Protein AF-A0A418GS09-F1 (afdb_monomer_lite)

Foldseek 3Di:
DLCVLDVDPLSSVLLVVCVVPDPQLVVCVVVVVPVSNVVVNVCSSPDDDPLFAAEEEAACEQEDNVQGDPVNLVLQQSFQEEEEEPRYYVVNVVSGHPNHHYHYQYDDVPDDHNDVVNVLVVRQVCRRSSGHYYHYFYAFCPQPNCVVVSVVSCVVVVHHYYYHTGHHPVNVCCVVVVNPQDDPPPDPDHDDDDPDDDD

Sequence (199 aa):
RVKQQFATMGERRRFWEKLFVNDRLAQSLANNDQKAITETTEQLINEPLDHRGEVVLVGAGPGDAGLLTLKGLQQIQQADVVVYDRLVSDDIMNLIRRDADRVFVGKRAGYHCVPQEEINQILLREAQKGKRVVRLKGGDPFIFGRGGEELETLCNAGIPFSVVPGITAASGCSAYSGIPLTHRDYAQSVRLITGHLKT

pLDDT: mean 88.71, std 10.81, range [42.94, 98.31]

Organism: Escherichia coli (NCBI:txid562)

Radius of gyration: 20.7 Å; chains: 1; bounding box: 48×31×64 Å

Structure (mmCIF, N/CA/C/O backbone):
data_AF-A0A418GS09-F1
#
_entry.id   AF-A0A418GS09-F1
#
loop_
_atom_site.group_PDB
_atom_site.id
_atom_site.type_symbol
_atom_site.label_atom_id
_atom_site.label_alt_id
_atom_site.label_comp_id
_atom_site.label_asym_id
_atom_site.label_entity_id
_atom_site.label_seq_id
_atom_site.pdbx_PDB_ins_code
_atom_site.Cartn_x
_atom_site.Cartn_y
_atom_site.Cartn_z
_atom_site.occupancy
_atom_site.B_iso_or_equiv
_atom_site.auth_seq_id
_atom_site.auth_comp_id
_atom_site.auth_asym_id
_atom_site.auth_atom_id
_atom_site.pdbx_PDB_model_num
ATOM 1 N N . ARG A 1 1 ? -12.856 -5.469 31.542 1.00 80.31 1 ARG A N 1
ATOM 2 C CA . ARG A 1 1 ? -12.970 -4.017 31.278 1.00 80.31 1 ARG A CA 1
ATOM 3 C C . ARG A 1 1 ? -12.785 -3.690 29.797 1.00 80.31 1 ARG A C 1
ATOM 5 O O . ARG A 1 1 ? -13.795 -3.454 29.164 1.00 80.31 1 ARG A O 1
ATOM 12 N N . VAL A 1 2 ? -11.603 -3.834 29.179 1.00 82.75 2 VAL A N 1
ATOM 13 C CA . VAL A 1 2 ? -11.417 -3.557 27.724 1.00 82.75 2 VAL A CA 1
ATOM 14 C C . VAL A 1 2 ? -12.412 -4.313 26.819 1.00 82.75 2 VAL A C 1
ATOM 16 O O . VAL A 1 2 ? -13.079 -3.704 25.995 1.00 82.75 2 VAL A O 1
ATOM 19 N N . LYS A 1 3 ? -12.595 -5.630 27.022 1.00 85.06 3 LYS A N 1
ATOM 20 C CA . LYS A 1 3 ? -13.592 -6.443 26.283 1.00 85.06 3 LYS A CA 1
ATOM 21 C C . LYS A 1 3 ? -15.059 -6.067 26.556 1.00 85.06 3 LYS A C 1
ATOM 23 O O . LYS A 1 3 ? -15.920 -6.487 25.801 1.00 85.06 3 LYS A O 1
ATOM 28 N N . GLN A 1 4 ? -15.335 -5.368 27.658 1.00 85.38 4 GLN A N 1
ATOM 29 C CA . GLN A 1 4 ? -16.682 -4.901 28.013 1.00 85.38 4 GLN A CA 1
ATOM 30 C C . GLN A 1 4 ? -16.961 -3.523 27.399 1.00 85.38 4 GLN A C 1
ATOM 32 O O . GLN A 1 4 ? -18.095 -3.259 27.032 1.00 85.38 4 GLN A O 1
ATOM 37 N N . GLN A 1 5 ? -15.929 -2.682 27.270 1.00 84.69 5 GLN A N 1
ATOM 38 C CA . GLN A 1 5 ? -16.027 -1.335 26.707 1.00 84.69 5 GLN A CA 1
ATOM 39 C C . GLN A 1 5 ? -16.023 -1.331 25.171 1.00 84.69 5 GLN A C 1
ATOM 41 O O . GLN A 1 5 ? -16.763 -0.574 24.556 1.00 84.69 5 GLN A O 1
ATOM 46 N N . PHE A 1 6 ? -15.202 -2.181 24.546 1.00 85.00 6 PHE A N 1
ATOM 47 C CA . PHE A 1 6 ? -15.013 -2.206 23.093 1.00 85.00 6 PHE A CA 1
ATOM 48 C C . PHE A 1 6 ? -15.564 -3.501 22.494 1.00 85.00 6 PHE A C 1
ATOM 50 O O . PHE A 1 6 ? -15.004 -4.590 22.689 1.00 85.00 6 PHE A O 1
ATOM 57 N N . ALA A 1 7 ? -16.672 -3.379 21.760 1.00 82.31 7 ALA A N 1
ATOM 58 C CA . ALA A 1 7 ? -17.426 -4.516 21.247 1.00 82.31 7 ALA A CA 1
ATOM 59 C C . ALA A 1 7 ? -16.659 -5.248 20.140 1.00 82.31 7 ALA A C 1
ATOM 61 O O . ALA A 1 7 ? -16.578 -6.481 20.135 1.00 82.31 7 ALA A O 1
ATOM 62 N N . THR A 1 8 ? -16.027 -4.512 19.227 1.00 77.69 8 THR A N 1
ATOM 63 C CA . THR A 1 8 ? -15.353 -5.097 18.064 1.00 77.69 8 THR A CA 1
ATOM 64 C C . THR A 1 8 ? -13.889 -5.444 18.352 1.00 77.69 8 THR A C 1
ATOM 66 O O . THR A 1 8 ? -13.244 -4.897 19.248 1.00 77.69 8 THR A O 1
ATOM 69 N N . MET A 1 9 ? -13.336 -6.391 17.587 1.00 76.25 9 MET A N 1
ATOM 70 C CA . MET A 1 9 ? -11.898 -6.697 17.617 1.00 76.25 9 MET A CA 1
ATOM 71 C C . MET A 1 9 ? -11.048 -5.502 17.148 1.00 76.25 9 MET A C 1
ATOM 73 O O . MET A 1 9 ? -9.977 -5.274 17.706 1.00 76.25 9 MET A O 1
ATOM 77 N N . GLY A 1 10 ? -11.536 -4.727 16.172 1.00 73.25 10 GLY A N 1
ATOM 78 C CA . GLY A 1 10 ? -10.846 -3.545 15.644 1.00 73.25 10 GLY A CA 1
ATOM 79 C C . GLY A 1 10 ? -10.687 -2.440 16.689 1.00 73.25 10 GLY A C 1
ATOM 80 O O . GLY A 1 10 ? -9.575 -1.972 16.919 1.00 73.25 10 GLY A O 1
ATOM 81 N N . GLU A 1 11 ? -11.762 -2.098 17.405 1.00 77.00 11 GLU A N 1
ATOM 82 C CA . GLU A 1 11 ? -11.713 -1.125 18.509 1.00 77.00 11 GLU A CA 1
ATOM 83 C C . GLU A 1 11 ? -10.756 -1.577 19.615 1.00 77.00 11 GLU A C 1
ATOM 85 O O . GLU A 1 11 ? -9.925 -0.801 20.083 1.00 77.00 11 GLU A O 1
ATOM 90 N N . ARG A 1 12 ? -10.806 -2.864 19.988 1.00 84.50 12 ARG A N 1
ATOM 91 C CA . ARG A 1 12 ? -9.884 -3.433 20.981 1.00 84.50 12 ARG A CA 1
ATOM 92 C C . ARG A 1 12 ? -8.427 -3.327 20.538 1.00 84.50 12 ARG A C 1
ATOM 94 O O . ARG A 1 12 ? -7.581 -2.999 21.363 1.00 84.50 12 ARG A O 1
ATOM 101 N N . ARG A 1 13 ? -8.120 -3.601 19.266 1.00 77.56 13 ARG A N 1
ATOM 102 C CA . ARG A 1 13 ? -6.760 -3.457 18.724 1.00 77.56 13 ARG A CA 1
ATOM 103 C C . ARG A 1 13 ? -6.301 -2.002 18.779 1.00 77.56 13 ARG A C 1
ATOM 105 O O . ARG A 1 13 ? -5.215 -1.758 19.285 1.00 77.56 13 ARG A O 1
ATOM 112 N N . ARG A 1 14 ? -7.128 -1.051 18.334 1.00 75.12 14 ARG A N 1
ATOM 113 C CA . ARG A 1 14 ? -6.801 0.387 18.374 1.00 75.12 14 ARG A CA 1
ATOM 114 C C . ARG A 1 14 ? -6.546 0.891 19.780 1.00 75.12 14 ARG A C 1
ATOM 116 O O . ARG A 1 14 ? -5.605 1.645 19.995 1.00 75.12 14 ARG A O 1
ATOM 123 N N . PHE A 1 15 ? -7.354 0.441 20.735 1.00 84.62 15 PHE A N 1
ATOM 124 C CA . PHE A 1 15 ? -7.105 0.711 22.142 1.00 84.62 15 PHE A CA 1
ATOM 125 C C . PHE A 1 15 ? -5.715 0.220 22.561 1.00 84.62 15 PHE A C 1
ATOM 127 O O . PHE A 1 15 ? -4.954 0.988 23.142 1.00 84.62 15 PHE A O 1
ATOM 134 N N . TRP A 1 16 ? -5.353 -1.024 22.228 1.00 83.69 16 TRP A N 1
ATOM 135 C CA . TRP A 1 16 ? -4.030 -1.560 22.553 1.00 83.69 16 TRP A CA 1
ATOM 136 C C . TRP A 1 16 ? -2.896 -0.812 21.847 1.00 83.69 16 TRP A C 1
ATOM 138 O O . TRP A 1 16 ? -1.903 -0.505 22.492 1.00 83.69 16 TRP A O 1
ATOM 148 N N . GLU A 1 17 ? -3.040 -0.467 20.567 1.00 77.38 17 GLU A N 1
ATOM 149 C CA . GLU A 1 17 ? -2.056 0.342 19.832 1.00 77.38 17 GLU A CA 1
ATOM 150 C C . GLU A 1 17 ? -1.857 1.712 20.498 1.00 77.38 17 GLU A C 1
ATOM 152 O O . GLU A 1 17 ? -0.726 2.086 20.803 1.00 77.38 17 GLU A O 1
ATOM 157 N N . LYS A 1 18 ? -2.948 2.421 20.820 1.00 76.94 18 LYS A N 1
ATOM 158 C CA . LYS A 1 18 ? -2.900 3.707 21.534 1.00 76.94 18 LYS A CA 1
ATOM 159 C C . LYS A 1 18 ? -2.254 3.570 22.915 1.00 76.94 18 LYS A C 1
ATOM 161 O O . LYS A 1 18 ? -1.499 4.445 23.329 1.00 76.94 18 LYS A O 1
ATOM 166 N N . LEU A 1 19 ? -2.534 2.473 23.618 1.00 85.44 19 LEU A N 1
ATOM 167 C CA . LEU A 1 19 ? -1.983 2.190 24.940 1.00 85.44 19 LEU A CA 1
ATOM 168 C C . LEU A 1 19 ? -0.478 1.895 24.884 1.00 85.44 19 LEU A C 1
ATOM 170 O O . LEU A 1 19 ? 0.264 2.421 25.708 1.00 85.44 19 LEU A O 1
ATOM 174 N N . PHE A 1 20 ? -0.015 1.102 23.913 1.00 81.38 20 PHE A N 1
ATOM 175 C CA . PHE A 1 20 ? 1.402 0.741 23.776 1.00 81.38 20 PHE A CA 1
ATOM 176 C C . PHE A 1 20 ? 2.292 1.897 23.308 1.00 81.38 20 PHE A C 1
ATOM 178 O O . PHE A 1 20 ? 3.489 1.873 23.572 1.00 81.38 20 PHE A O 1
ATOM 185 N N . VAL A 1 21 ? 1.724 2.904 22.642 1.00 74.06 21 VAL A N 1
ATOM 186 C CA . VAL A 1 21 ? 2.449 4.103 22.183 1.00 74.06 21 VAL A CA 1
ATOM 187 C C . VAL A 1 21 ? 2.371 5.248 23.215 1.00 74.06 21 VAL A C 1
ATOM 189 O O . VAL A 1 21 ? 2.923 6.322 23.006 1.00 74.06 21 VAL A O 1
ATOM 192 N N . ASN A 1 22 ? 1.696 5.055 24.355 1.00 78.94 22 ASN A N 1
ATOM 193 C CA . ASN A 1 22 ? 1.534 6.108 25.355 1.00 78.94 22 ASN A CA 1
ATOM 194 C C . ASN A 1 22 ? 2.775 6.250 26.261 1.00 78.94 22 ASN A C 1
ATOM 196 O O . ASN A 1 22 ? 2.933 5.518 27.242 1.00 78.94 22 ASN A O 1
ATOM 200 N N . ASP A 1 23 ? 3.615 7.246 25.974 1.00 76.00 23 ASP A N 1
ATOM 201 C CA . ASP A 1 23 ? 4.854 7.517 26.723 1.00 76.00 23 ASP A CA 1
ATOM 202 C C . ASP A 1 23 ? 4.618 7.816 28.211 1.00 76.00 23 ASP A C 1
ATOM 204 O O . ASP A 1 23 ? 5.412 7.422 29.067 1.00 76.00 23 ASP A O 1
ATOM 208 N N . ARG A 1 24 ? 3.500 8.471 28.549 1.00 81.56 24 ARG A N 1
ATOM 209 C CA . ARG A 1 24 ? 3.152 8.800 29.939 1.00 81.56 24 ARG A CA 1
ATOM 210 C C . ARG A 1 24 ? 2.879 7.535 30.750 1.00 81.56 24 ARG A C 1
ATOM 212 O O . ARG A 1 24 ? 3.373 7.412 31.868 1.00 81.56 24 ARG A O 1
ATOM 219 N N . LEU A 1 25 ? 2.147 6.580 30.176 1.00 84.50 25 LEU A N 1
ATOM 220 C CA . LEU A 1 25 ? 1.900 5.284 30.802 1.00 84.50 25 LEU A CA 1
ATOM 221 C C . LEU A 1 25 ? 3.202 4.486 30.953 1.00 84.50 25 LEU A C 1
ATOM 223 O O . LEU A 1 25 ? 3.451 3.930 32.024 1.00 84.50 25 LEU A O 1
ATOM 227 N N . ALA A 1 26 ? 4.047 4.465 29.917 1.00 80.50 26 ALA A N 1
ATOM 228 C CA . ALA A 1 26 ? 5.348 3.796 29.965 1.00 80.50 26 ALA A CA 1
ATOM 229 C C . ALA A 1 26 ? 6.248 4.372 31.075 1.00 80.50 26 ALA A C 1
ATOM 231 O O . ALA A 1 26 ? 6.866 3.622 31.832 1.00 80.50 26 ALA A O 1
ATOM 232 N N . GLN A 1 27 ? 6.266 5.697 31.232 1.00 82.06 27 GLN A N 1
ATOM 233 C CA . GLN A 1 27 ? 7.030 6.378 32.274 1.00 82.06 27 GLN A CA 1
ATOM 234 C C . GLN A 1 27 ? 6.481 6.103 33.682 1.00 82.06 27 GLN A C 1
ATOM 236 O O . GLN A 1 27 ? 7.256 5.840 34.601 1.00 82.06 27 GLN A O 1
ATOM 241 N N . SER A 1 28 ? 5.158 6.111 33.871 1.00 87.69 28 SER A N 1
ATOM 242 C CA . SER A 1 28 ? 4.545 5.775 35.165 1.00 87.69 28 SER A CA 1
ATOM 243 C C . SER A 1 28 ? 4.811 4.325 35.580 1.00 87.69 28 SER A C 1
ATOM 245 O O . SER A 1 28 ? 5.042 4.069 36.762 1.00 87.69 28 SER A O 1
ATOM 247 N N . LEU A 1 29 ? 4.845 3.395 34.618 1.00 87.31 29 LEU A N 1
ATOM 248 C CA . LEU A 1 29 ? 5.257 2.005 34.844 1.00 87.31 29 LEU A CA 1
ATOM 249 C C . LEU A 1 29 ? 6.724 1.911 35.275 1.00 87.31 29 LEU A C 1
ATOM 251 O O . LEU A 1 29 ? 7.022 1.240 36.259 1.00 87.31 29 LEU A O 1
ATOM 255 N N . ALA A 1 30 ? 7.629 2.615 34.589 1.00 88.06 30 ALA A N 1
ATOM 256 C CA . ALA A 1 30 ? 9.049 2.642 34.945 1.00 88.06 30 ALA A CA 1
ATOM 257 C C . ALA A 1 30 ? 9.299 3.230 36.347 1.00 88.06 30 ALA A C 1
ATOM 259 O O . ALA A 1 30 ? 10.183 2.768 37.066 1.00 88.06 30 ALA A O 1
ATOM 260 N N . ASN A 1 31 ? 8.489 4.209 36.756 1.00 90.12 31 ASN A N 1
ATOM 261 C CA . ASN A 1 31 ? 8.600 4.880 38.051 1.00 90.12 31 ASN A CA 1
ATOM 262 C C . ASN A 1 31 ? 7.859 4.159 39.196 1.00 90.12 31 ASN A C 1
ATOM 264 O O . ASN A 1 31 ? 7.887 4.650 40.323 1.00 90.12 31 ASN A O 1
ATOM 268 N N . ASN A 1 32 ? 7.193 3.023 38.939 1.00 91.31 32 ASN A N 1
ATOM 269 C CA . ASN A 1 32 ? 6.347 2.312 39.912 1.00 91.31 32 ASN A CA 1
ATOM 270 C C . ASN A 1 32 ? 5.258 3.193 40.568 1.00 91.31 32 ASN A C 1
ATOM 272 O O . ASN A 1 32 ? 4.808 2.930 41.687 1.00 91.31 32 ASN A O 1
ATOM 276 N N . ASP A 1 33 ? 4.791 4.226 39.866 1.00 91.25 33 ASP A N 1
ATOM 277 C CA . ASP A 1 33 ? 3.748 5.121 40.366 1.00 91.25 33 ASP A CA 1
ATOM 278 C C . ASP A 1 33 ? 2.362 4.504 40.131 1.00 91.25 33 ASP A C 1
ATOM 280 O O . ASP A 1 33 ? 1.715 4.722 39.103 1.00 91.25 33 ASP A O 1
ATOM 284 N N . GLN A 1 34 ? 1.894 3.709 41.098 1.00 91.19 34 GLN A N 1
ATOM 285 C CA . GLN A 1 34 ? 0.606 3.009 41.010 1.00 91.19 34 GLN A CA 1
ATOM 286 C C . GLN A 1 34 ? -0.587 3.949 40.805 1.00 91.19 34 GLN A C 1
ATOM 288 O O . GLN A 1 34 ? -1.563 3.571 40.144 1.00 91.19 34 GLN A O 1
ATOM 293 N N . LYS A 1 35 ? -0.521 5.171 41.343 1.00 90.00 35 LYS A N 1
ATOM 294 C CA . LYS A 1 35 ? -1.609 6.139 41.217 1.00 90.00 35 LYS A CA 1
ATOM 295 C C . LYS A 1 35 ? -1.670 6.674 39.788 1.00 90.00 35 LYS A C 1
ATOM 297 O O . LYS A 1 35 ? -2.724 6.588 39.160 1.00 90.00 35 LYS A O 1
ATOM 302 N N . ALA A 1 36 ? -0.533 7.107 39.243 1.00 83.69 36 ALA A N 1
ATOM 303 C CA . ALA A 1 36 ? -0.451 7.586 37.865 1.00 83.69 36 ALA A CA 1
ATOM 304 C C . ALA A 1 36 ? -0.756 6.485 36.834 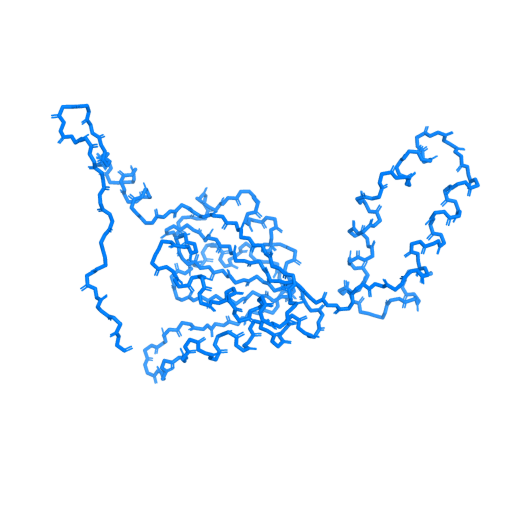1.00 83.69 36 ALA A C 1
ATOM 306 O O . ALA A 1 36 ? -1.417 6.764 35.831 1.00 83.69 36 ALA A O 1
ATOM 307 N N . ILE A 1 37 ? -0.350 5.232 37.088 1.00 88.31 37 ILE A N 1
ATOM 308 C CA . ILE A 1 37 ? -0.714 4.078 36.246 1.00 88.31 37 ILE A CA 1
ATOM 309 C C . ILE A 1 37 ? -2.237 3.930 36.186 1.00 88.31 37 ILE A C 1
ATOM 311 O O . ILE A 1 37 ? -2.804 3.817 35.097 1.00 88.31 37 ILE A O 1
ATOM 315 N N . THR A 1 38 ? -2.903 3.946 37.343 1.00 90.00 38 THR A N 1
ATOM 316 C CA . THR A 1 38 ? -4.355 3.746 37.424 1.00 90.00 38 THR A CA 1
ATOM 317 C C . THR A 1 38 ? -5.100 4.891 36.740 1.00 90.00 38 THR A C 1
ATOM 319 O O . THR A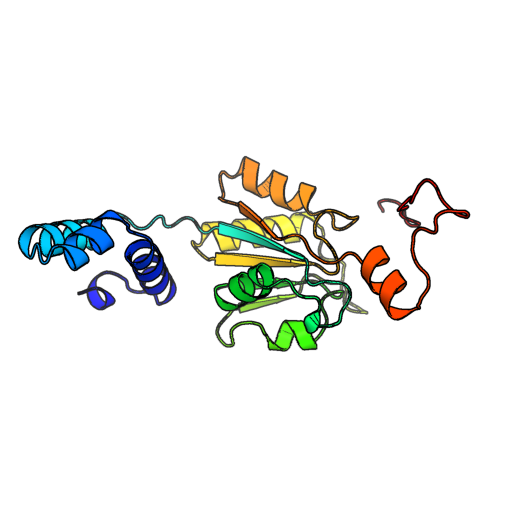 1 38 ? -5.943 4.642 35.883 1.00 90.00 38 THR A O 1
ATOM 322 N N . GLU A 1 39 ? -4.740 6.141 37.040 1.00 88.88 39 GLU A N 1
ATOM 323 C CA . GLU A 1 39 ? -5.368 7.329 36.448 1.00 88.88 39 GLU A CA 1
ATOM 324 C C . GLU A 1 39 ? -5.191 7.378 34.923 1.00 88.88 39 GLU A C 1
ATOM 326 O O . GLU A 1 39 ? -6.163 7.579 34.195 1.00 88.88 39 GLU A O 1
ATOM 331 N N . THR A 1 40 ? -3.975 7.131 34.426 1.00 85.69 40 THR A N 1
ATOM 332 C CA . THR A 1 40 ? -3.684 7.153 32.982 1.00 85.69 40 THR A CA 1
ATOM 333 C C . THR A 1 40 ? -4.402 6.014 32.255 1.00 85.69 40 THR A C 1
ATOM 335 O O . THR A 1 40 ? -4.934 6.207 31.163 1.00 85.69 40 THR A O 1
ATOM 338 N N . THR A 1 41 ? -4.478 4.829 32.869 1.00 86.62 41 THR A N 1
ATOM 339 C CA . THR A 1 41 ? -5.195 3.682 32.293 1.00 86.62 41 THR A CA 1
ATOM 340 C C . THR A 1 41 ? -6.702 3.942 32.220 1.00 86.62 41 THR A C 1
ATOM 342 O O . THR A 1 41 ? -7.317 3.663 31.192 1.00 86.62 41 THR A O 1
ATOM 345 N N . GLU A 1 42 ? -7.306 4.506 33.272 1.00 87.94 42 GLU A N 1
ATOM 346 C CA . GLU A 1 42 ? -8.727 4.888 33.267 1.00 87.94 42 GLU A CA 1
ATOM 347 C C . GLU A 1 42 ? -9.024 5.961 32.223 1.00 87.94 42 GLU A C 1
ATOM 349 O O . GLU A 1 42 ? -10.029 5.870 31.519 1.00 87.94 42 GLU A O 1
ATOM 354 N N . GLN A 1 43 ? -8.150 6.959 32.084 1.00 86.38 43 GLN A N 1
ATOM 355 C CA . GLN A 1 43 ? -8.298 7.974 31.045 1.00 86.38 43 GLN A CA 1
ATOM 356 C C . GLN A 1 43 ? -8.305 7.339 29.653 1.00 86.38 43 GLN A C 1
ATOM 358 O O . GLN A 1 43 ? -9.241 7.574 28.898 1.00 86.38 43 GLN A O 1
ATOM 363 N N . LEU A 1 44 ? -7.342 6.467 29.341 1.00 84.81 44 LEU A N 1
ATOM 364 C CA . LEU A 1 44 ? -7.257 5.812 28.032 1.00 84.81 44 LEU A CA 1
ATOM 365 C C . LEU A 1 44 ? -8.444 4.889 27.723 1.00 84.81 44 LEU A C 1
ATOM 367 O O . LEU A 1 44 ? -8.797 4.725 26.558 1.00 84.81 44 LEU A O 1
ATOM 371 N N . ILE A 1 45 ? -9.047 4.262 28.737 1.00 86.50 45 ILE A N 1
ATOM 372 C CA . ILE A 1 45 ? -10.239 3.413 28.561 1.00 86.50 45 ILE A CA 1
ATOM 373 C C . ILE A 1 45 ? -11.489 4.259 28.283 1.00 86.50 45 ILE A C 1
ATOM 375 O O . ILE A 1 45 ? -12.353 3.827 27.519 1.00 86.50 45 ILE A O 1
ATOM 379 N N . ASN A 1 46 ? -11.597 5.427 28.920 1.00 84.25 46 ASN A N 1
ATOM 380 C CA . ASN A 1 46 ? -12.782 6.286 28.852 1.00 84.25 46 ASN A CA 1
ATOM 381 C C . ASN A 1 46 ? -12.714 7.334 27.732 1.00 84.25 46 ASN A C 1
ATOM 383 O O . ASN A 1 46 ? -13.742 7.898 27.360 1.00 84.25 46 ASN A O 1
ATOM 387 N N . GLU A 1 47 ? -11.526 7.612 27.198 1.00 79.38 47 GLU A N 1
ATOM 388 C CA . GLU A 1 47 ? -11.355 8.515 26.069 1.00 79.38 47 GLU A CA 1
ATOM 389 C C . GLU A 1 47 ? -12.020 7.925 24.813 1.00 79.38 47 GLU A C 1
ATOM 391 O O . GLU A 1 47 ? -11.831 6.738 24.522 1.00 79.38 47 GLU A O 1
ATOM 396 N N . PRO A 1 48 ? -12.784 8.723 24.043 1.00 69.62 48 PRO A N 1
ATOM 397 C CA . PRO A 1 48 ? -13.353 8.256 22.789 1.00 69.62 48 PRO A CA 1
ATOM 398 C C . PRO A 1 48 ? -12.234 7.749 21.877 1.00 69.62 48 PRO A C 1
ATOM 400 O O . PRO A 1 48 ? -11.283 8.475 21.576 1.00 69.62 48 PRO A O 1
ATOM 403 N N . LEU A 1 49 ? -12.332 6.495 21.436 1.00 71.19 49 LEU A N 1
ATOM 404 C CA . LEU A 1 49 ? -11.506 6.038 20.327 1.00 71.19 49 LEU A CA 1
ATOM 405 C C . LEU A 1 49 ? -11.934 6.815 19.092 1.00 71.19 49 LEU A C 1
ATOM 407 O O . LEU A 1 49 ? -13.129 6.937 18.820 1.00 71.19 49 LEU A O 1
ATOM 411 N N . ASP A 1 50 ? -10.964 7.316 18.333 1.00 63.09 50 ASP A N 1
ATOM 412 C CA . ASP A 1 50 ? -11.285 7.916 17.052 1.00 63.09 50 ASP A CA 1
ATOM 413 C C . ASP A 1 50 ? -11.889 6.821 16.161 1.00 63.09 50 ASP A C 1
ATOM 415 O O . ASP A 1 50 ? -11.257 5.812 15.817 1.00 63.09 50 ASP A O 1
ATOM 419 N N . HIS A 1 51 ? -13.179 6.976 15.872 1.00 63.81 51 HIS A N 1
ATOM 420 C CA . HIS A 1 51 ? -13.927 6.023 15.065 1.00 63.81 51 HIS A CA 1
ATOM 421 C C . HIS A 1 51 ? -13.565 6.149 13.590 1.00 63.81 51 HIS A C 1
ATOM 423 O O . HIS A 1 51 ? -13.971 5.306 12.797 1.00 63.81 51 HIS A O 1
ATOM 429 N N . ARG A 1 52 ? -12.801 7.174 13.198 1.00 65.00 52 ARG A N 1
ATOM 430 C CA . ARG A 1 52 ? -12.335 7.318 11.823 1.00 65.00 52 ARG A CA 1
ATOM 431 C C . ARG A 1 52 ? -11.252 6.290 11.535 1.00 65.00 52 ARG A C 1
ATOM 433 O O . ARG A 1 52 ? -10.350 6.043 12.330 1.00 65.00 52 ARG A O 1
ATOM 440 N N . GLY A 1 53 ? -11.411 5.610 10.412 1.00 85.56 53 GLY A N 1
ATOM 441 C CA . GLY A 1 53 ? -10.388 4.747 9.861 1.00 85.56 53 GLY A CA 1
ATOM 442 C C . GLY A 1 53 ? -9.275 5.570 9.245 1.00 85.56 53 GLY A C 1
ATOM 443 O O . GLY A 1 53 ? -9.381 6.784 9.096 1.00 85.56 53 GLY A O 1
ATOM 444 N N . GLU A 1 54 ? -8.223 4.880 8.850 1.00 91.00 54 GLU A N 1
ATOM 445 C CA . GLU A 1 54 ? -7.117 5.469 8.111 1.00 91.00 54 GLU A CA 1
ATOM 446 C C . GLU A 1 54 ? -6.881 4.671 6.837 1.00 91.00 54 GLU A C 1
ATOM 448 O O . GLU A 1 54 ? -7.237 3.488 6.754 1.00 91.00 54 GLU A O 1
ATOM 453 N N . VAL A 1 55 ? -6.259 5.317 5.856 1.00 95.94 55 VAL A N 1
ATOM 454 C CA . VAL A 1 55 ? -5.828 4.656 4.628 1.00 95.94 55 VAL A CA 1
ATOM 455 C C . VAL A 1 55 ? -4.316 4.725 4.502 1.00 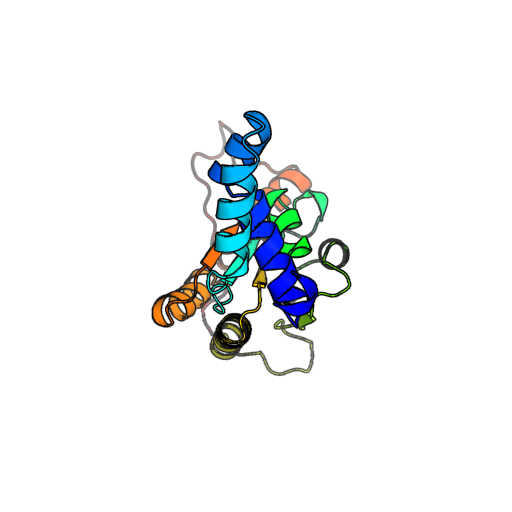95.94 55 VAL A C 1
ATOM 457 O O . VAL A 1 55 ? -3.718 5.797 4.554 1.00 95.94 55 VAL A O 1
ATOM 460 N N . VAL A 1 56 ? -3.682 3.584 4.263 1.00 97.19 56 VAL A N 1
ATOM 461 C CA . VAL A 1 56 ? -2.250 3.525 3.983 1.00 97.19 56 VAL A CA 1
ATOM 462 C C . VAL A 1 56 ? -2.029 3.017 2.567 1.00 97.19 56 VAL A C 1
ATOM 464 O O . VAL A 1 56 ? -2.384 1.883 2.244 1.00 97.19 56 VAL A O 1
ATOM 467 N N . LEU A 1 57 ? -1.437 3.850 1.711 1.00 97.69 57 LEU A N 1
ATOM 468 C CA . LEU A 1 57 ? -0.962 3.412 0.399 1.00 97.69 57 LEU A CA 1
ATOM 469 C C . LEU A 1 57 ? 0.378 2.711 0.584 1.00 97.69 57 LEU A C 1
ATOM 471 O O . LEU A 1 57 ? 1.321 3.309 1.095 1.00 97.69 57 LEU A O 1
ATOM 475 N N . VAL A 1 58 ? 0.469 1.455 0.161 1.00 98.31 58 VAL A N 1
ATOM 476 C CA . VAL A 1 58 ? 1.678 0.642 0.312 1.00 98.31 58 VAL A CA 1
ATOM 477 C C . VAL A 1 58 ? 2.153 0.184 -1.057 1.00 98.31 58 VAL A C 1
ATOM 479 O O . VAL A 1 58 ? 1.409 -0.457 -1.801 1.00 98.31 58 VAL A O 1
ATOM 482 N N . GLY A 1 59 ? 3.406 0.503 -1.377 1.00 98.19 59 GLY A N 1
ATOM 483 C CA . GLY A 1 59 ? 4.102 -0.068 -2.521 1.00 98.19 59 GLY A CA 1
ATOM 484 C C . GLY A 1 59 ? 4.508 -1.510 -2.247 1.00 98.19 59 GLY A C 1
ATOM 485 O O . GLY A 1 59 ? 5.297 -1.778 -1.342 1.00 98.19 59 GLY A O 1
ATOM 486 N N . ALA A 1 60 ? 3.964 -2.433 -3.031 1.00 97.81 60 ALA A N 1
ATOM 487 C CA . ALA A 1 60 ? 4.226 -3.861 -2.925 1.00 97.81 60 ALA A CA 1
ATOM 488 C C . ALA A 1 60 ? 5.612 -4.244 -3.471 1.00 97.81 60 ALA A C 1
ATOM 490 O O . ALA A 1 60 ? 6.127 -5.307 -3.154 1.00 97.81 60 ALA A O 1
ATOM 491 N N . GLY A 1 61 ? 6.241 -3.390 -4.280 1.00 97.31 61 GLY A N 1
ATOM 492 C CA . GLY A 1 61 ? 7.413 -3.792 -5.049 1.00 97.31 61 GLY A CA 1
ATOM 493 C C . GLY A 1 61 ? 7.036 -4.466 -6.378 1.00 97.31 61 GLY A C 1
ATOM 494 O O . GLY A 1 61 ? 5.853 -4.566 -6.715 1.00 97.31 61 GLY A O 1
ATOM 495 N N . PRO A 1 62 ? 8.024 -4.897 -7.178 1.00 96.62 62 PRO A N 1
ATOM 496 C CA . PRO A 1 62 ? 7.800 -5.385 -8.541 1.00 96.62 62 PRO A CA 1
ATOM 497 C C . PRO A 1 62 ? 7.270 -6.828 -8.621 1.00 96.62 62 PRO A C 1
ATOM 499 O O . PRO A 1 62 ? 6.925 -7.272 -9.712 1.00 96.62 62 PRO A O 1
ATOM 502 N N . GLY A 1 63 ? 7.223 -7.560 -7.503 1.00 94.12 63 GLY A N 1
ATOM 503 C CA . GLY A 1 63 ? 6.673 -8.916 -7.435 1.00 94.12 63 GLY A CA 1
ATOM 504 C C . GLY A 1 63 ? 7.308 -9.772 -6.340 1.00 94.12 63 GLY A C 1
ATOM 505 O O . GLY A 1 63 ? 6.592 -10.413 -5.588 1.00 94.12 63 GLY A O 1
ATOM 506 N N . ASP A 1 64 ? 8.634 -9.750 -6.200 1.00 96.31 64 ASP A N 1
ATOM 507 C CA . ASP A 1 64 ? 9.304 -10.514 -5.140 1.00 96.31 64 ASP A CA 1
ATOM 508 C C . ASP A 1 64 ? 8.901 -9.985 -3.750 1.00 96.31 64 ASP A C 1
ATOM 510 O O . ASP A 1 64 ? 9.080 -8.802 -3.445 1.00 96.31 64 ASP A O 1
ATOM 514 N N . ALA A 1 65 ? 8.376 -10.869 -2.898 1.00 97.00 65 ALA A N 1
ATOM 515 C CA . ALA A 1 65 ? 7.968 -10.540 -1.537 1.00 97.00 65 ALA A CA 1
ATOM 516 C C . ALA A 1 65 ? 9.127 -10.045 -0.652 1.00 97.00 65 ALA A C 1
ATOM 518 O O . ALA A 1 65 ? 8.895 -9.263 0.269 1.00 97.00 65 ALA A O 1
ATOM 519 N N . GLY A 1 66 ? 10.372 -10.430 -0.948 1.00 97.31 66 GLY A N 1
ATOM 520 C CA . GLY A 1 66 ? 11.574 -9.918 -0.287 1.00 97.31 66 GLY A CA 1
ATOM 521 C C . GLY A 1 66 ? 11.876 -8.447 -0.595 1.00 97.31 66 GLY A C 1
ATOM 522 O O . GLY A 1 66 ? 12.652 -7.819 0.122 1.00 97.31 66 GLY A O 1
ATOM 523 N N . LEU A 1 67 ? 11.248 -7.872 -1.628 1.00 97.81 67 LEU A N 1
ATOM 524 C CA . LEU A 1 67 ? 11.349 -6.446 -1.959 1.00 97.81 67 LEU A CA 1
ATOM 525 C C . LEU A 1 67 ? 10.261 -5.595 -1.288 1.00 97.81 67 LEU A C 1
ATOM 527 O O . LEU A 1 67 ? 10.278 -4.366 -1.422 1.00 97.81 67 LEU A O 1
ATOM 531 N N . LEU A 1 68 ? 9.333 -6.214 -0.552 1.00 98.12 68 LEU A N 1
ATOM 532 C CA . LEU A 1 68 ? 8.393 -5.489 0.292 1.00 98.12 68 LEU A CA 1
ATOM 533 C C . LEU A 1 68 ? 9.154 -4.829 1.448 1.00 98.12 68 LEU A C 1
ATOM 535 O O . LEU A 1 68 ? 9.943 -5.461 2.149 1.00 98.12 68 LEU A O 1
ATOM 539 N N . THR A 1 69 ? 8.904 -3.542 1.684 1.00 97.69 69 THR A N 1
ATOM 540 C CA . THR A 1 69 ? 9.559 -2.839 2.793 1.00 97.69 69 THR A CA 1
ATOM 541 C C . THR A 1 69 ? 9.079 -3.374 4.144 1.00 97.69 69 THR A C 1
ATOM 543 O O . THR A 1 69 ? 7.922 -3.773 4.293 1.00 97.69 69 THR A O 1
ATOM 546 N N . LEU A 1 70 ? 9.931 -3.306 5.174 1.00 96.94 70 LEU A N 1
ATOM 547 C CA . LEU A 1 70 ? 9.550 -3.701 6.539 1.00 96.94 70 LEU A CA 1
ATOM 548 C C . LEU A 1 70 ? 8.310 -2.943 7.028 1.00 96.94 70 LEU A C 1
ATOM 550 O O . LEU A 1 70 ? 7.407 -3.537 7.613 1.00 96.94 70 LEU A O 1
ATOM 554 N N . LYS A 1 71 ? 8.233 -1.639 6.730 1.00 90.06 71 LYS A N 1
ATOM 555 C CA . LYS A 1 71 ? 7.050 -0.833 7.038 1.00 90.06 71 LYS A CA 1
ATOM 556 C C . LYS A 1 71 ? 5.831 -1.350 6.269 1.00 90.06 71 LYS A C 1
ATOM 558 O O . LYS A 1 71 ? 4.780 -1.502 6.872 1.00 90.06 71 LYS A O 1
ATOM 563 N N . GLY A 1 72 ? 5.960 -1.673 4.980 1.00 96.19 72 GLY A N 1
ATOM 564 C CA . GLY A 1 72 ? 4.869 -2.229 4.174 1.00 96.19 72 GLY A CA 1
ATOM 565 C C . GLY A 1 72 ? 4.322 -3.537 4.748 1.00 96.19 72 GLY A C 1
ATOM 566 O O . GLY A 1 72 ? 3.110 -3.663 4.915 1.00 96.19 72 GLY A O 1
ATOM 567 N N . LEU A 1 73 ? 5.213 -4.451 5.148 1.00 97.12 73 LEU A N 1
ATOM 568 C CA . LEU A 1 73 ? 4.862 -5.699 5.830 1.00 97.12 73 LEU A CA 1
ATOM 569 C C . LEU A 1 73 ? 4.089 -5.445 7.133 1.00 97.12 73 LEU A C 1
ATOM 571 O O . LEU A 1 73 ? 3.042 -6.047 7.364 1.00 97.12 73 LEU A O 1
ATOM 575 N N . GLN A 1 74 ? 4.563 -4.515 7.964 1.00 90.88 74 GLN A N 1
ATOM 576 C CA . GLN A 1 74 ? 3.873 -4.141 9.202 1.00 90.88 74 GLN A CA 1
ATOM 577 C C . GLN A 1 74 ? 2.460 -3.607 8.927 1.00 90.88 74 GLN A C 1
ATOM 579 O O . GLN A 1 74 ? 1.518 -3.979 9.625 1.00 90.88 74 GLN A O 1
ATOM 584 N N . GLN A 1 75 ? 2.288 -2.778 7.890 1.00 93.12 75 GLN A N 1
ATOM 585 C CA . GLN A 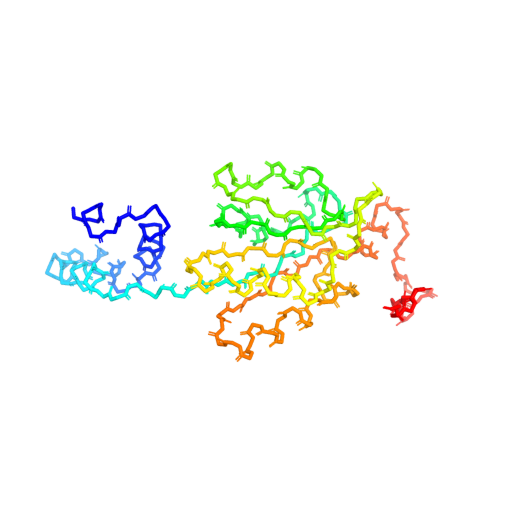1 75 ? 0.978 -2.222 7.536 1.00 93.12 75 GLN A CA 1
ATOM 586 C C . GLN A 1 75 ? -0.003 -3.309 7.070 1.00 93.12 75 GLN A C 1
ATOM 588 O O . GLN A 1 75 ? -1.125 -3.362 7.570 1.00 93.12 75 GLN A O 1
ATOM 593 N N . ILE A 1 76 ? 0.403 -4.222 6.176 1.00 94.94 76 ILE A N 1
ATOM 594 C CA . ILE A 1 76 ? -0.489 -5.300 5.693 1.00 94.94 76 ILE A CA 1
ATOM 595 C C . ILE A 1 76 ? -0.849 -6.315 6.788 1.00 94.94 76 ILE A C 1
ATOM 597 O O . ILE A 1 76 ? -1.905 -6.944 6.723 1.00 94.94 76 ILE A O 1
ATOM 601 N N . GLN A 1 77 ? -0.001 -6.464 7.810 1.00 92.81 77 GLN A N 1
ATOM 602 C CA . GLN A 1 77 ? -0.287 -7.299 8.978 1.00 92.81 77 GLN A CA 1
ATOM 603 C C . GLN A 1 77 ? -1.245 -6.634 9.971 1.00 92.81 77 GLN A C 1
ATOM 605 O O . GLN A 1 77 ? -1.865 -7.327 10.773 1.00 92.81 77 GLN A O 1
ATOM 610 N N . GLN A 1 78 ? -1.386 -5.311 9.937 1.00 87.50 78 GLN A N 1
ATOM 611 C CA . GLN A 1 78 ? -2.276 -4.560 10.827 1.00 87.50 78 GLN A CA 1
ATOM 612 C C . GLN A 1 78 ? -3.602 -4.173 10.149 1.00 87.50 78 GLN A C 1
ATOM 614 O O . GLN A 1 78 ? -4.568 -3.859 10.842 1.00 87.50 78 GLN A O 1
ATOM 619 N N . ALA A 1 79 ? -3.677 -4.265 8.820 1.00 91.06 79 ALA A N 1
ATOM 620 C CA . ALA A 1 79 ? -4.845 -3.915 8.017 1.00 91.06 79 ALA A CA 1
ATOM 621 C C . ALA A 1 79 ? -6.102 -4.713 8.388 1.00 91.06 79 ALA A C 1
ATOM 623 O O . ALA A 1 79 ? -6.050 -5.931 8.541 1.00 91.06 79 ALA A O 1
ATOM 624 N N . ASP A 1 80 ? -7.245 -4.036 8.464 1.00 91.31 80 ASP A N 1
ATOM 625 C CA . ASP A 1 80 ? -8.560 -4.679 8.534 1.00 91.31 80 ASP A CA 1
ATOM 626 C C . ASP A 1 80 ? -9.102 -4.997 7.140 1.00 91.31 80 ASP A C 1
ATOM 628 O O . ASP A 1 80 ? -9.772 -6.009 6.957 1.00 91.31 80 ASP A O 1
ATOM 632 N N . VAL A 1 81 ? -8.774 -4.152 6.157 1.00 95.81 81 VAL A N 1
ATOM 633 C CA . VAL A 1 81 ? -9.106 -4.353 4.743 1.00 95.81 81 VAL A CA 1
ATOM 634 C C . VAL A 1 81 ? -7.874 -4.088 3.896 1.00 95.81 81 VAL A C 1
ATOM 636 O O . VAL A 1 81 ? -7.226 -3.053 4.052 1.00 95.81 81 VAL A O 1
ATOM 639 N N . VAL A 1 82 ? -7.580 -4.984 2.957 1.00 98.00 82 VAL A N 1
ATOM 640 C CA . VAL A 1 82 ? -6.561 -4.778 1.927 1.00 98.00 82 VAL A CA 1
ATOM 641 C C . VAL A 1 82 ? -7.230 -4.658 0.562 1.00 98.00 82 VAL A C 1
ATOM 643 O O . VAL A 1 82 ? -7.826 -5.610 0.058 1.00 98.00 82 VAL A O 1
ATOM 646 N N . VAL A 1 83 ? -7.106 -3.481 -0.049 1.00 97.38 83 VAL A N 1
ATOM 647 C CA . VAL A 1 83 ? -7.555 -3.186 -1.412 1.00 97.38 83 VAL A CA 1
ATOM 648 C C . VAL A 1 83 ? -6.361 -3.308 -2.355 1.00 97.38 83 VAL A C 1
ATOM 650 O O . VAL A 1 83 ? -5.416 -2.524 -2.267 1.00 97.38 83 VAL A O 1
ATOM 653 N N . TYR A 1 84 ? -6.384 -4.270 -3.272 1.00 96.12 84 TYR A N 1
ATOM 654 C CA . TYR A 1 84 ? -5.233 -4.610 -4.115 1.00 96.12 84 TYR A CA 1
ATOM 655 C C . TYR A 1 84 ? -5.619 -4.757 -5.588 1.00 96.12 84 TYR A C 1
ATOM 657 O O . TYR A 1 84 ? -6.761 -5.064 -5.931 1.00 96.12 84 TYR A O 1
ATOM 665 N N . ASP A 1 85 ? -4.655 -4.515 -6.472 1.00 90.62 85 ASP A N 1
ATOM 666 C CA . ASP A 1 85 ? -4.817 -4.719 -7.911 1.00 90.62 85 ASP A CA 1
ATOM 667 C C . ASP A 1 85 ? -3.995 -5.913 -8.412 1.00 90.62 85 ASP A C 1
ATOM 669 O O . ASP A 1 85 ? -3.291 -6.584 -7.662 1.00 90.62 85 ASP A O 1
ATOM 673 N N . ARG A 1 86 ? -4.118 -6.192 -9.711 1.00 88.62 86 ARG A N 1
ATOM 674 C CA . ARG A 1 86 ? -3.506 -7.351 -10.371 1.00 88.62 86 ARG A CA 1
ATOM 675 C C . ARG A 1 86 ? -1.973 -7.349 -10.329 1.00 88.62 86 ARG A C 1
ATOM 677 O O . ARG A 1 86 ? -1.383 -8.396 -10.553 1.00 88.62 86 ARG A O 1
ATOM 684 N N . LEU A 1 87 ? -1.323 -6.200 -10.132 1.00 89.25 87 LEU A N 1
ATOM 685 C CA . LEU A 1 87 ? 0.142 -6.125 -10.152 1.00 89.25 87 LEU A CA 1
ATOM 686 C C . LEU A 1 87 ? 0.774 -6.559 -8.825 1.00 89.25 87 LEU A C 1
ATOM 688 O O . LEU A 1 87 ? 1.993 -6.667 -8.743 1.00 89.25 87 LEU A O 1
ATOM 692 N N . VAL A 1 88 ? -0.036 -6.813 -7.798 1.00 93.88 88 VAL A N 1
ATOM 693 C CA . VAL A 1 88 ? 0.428 -7.400 -6.545 1.00 93.88 88 VAL A CA 1
ATOM 694 C C . VAL A 1 88 ? 0.542 -8.915 -6.722 1.00 93.88 88 VAL A C 1
ATOM 696 O O . VAL A 1 88 ? -0.428 -9.579 -7.077 1.00 93.88 88 VAL A O 1
ATOM 699 N N . SER A 1 89 ? 1.732 -9.456 -6.475 1.00 94.56 89 SER A N 1
ATOM 700 C CA . SER A 1 89 ? 2.032 -10.891 -6.559 1.00 94.56 89 SER A CA 1
ATOM 701 C C . SER A 1 89 ? 1.321 -11.713 -5.480 1.00 94.56 89 SER A C 1
ATOM 703 O O . SER A 1 89 ? 1.170 -11.239 -4.349 1.00 94.56 89 SER A O 1
ATOM 705 N N . ASP A 1 90 ? 1.052 -12.98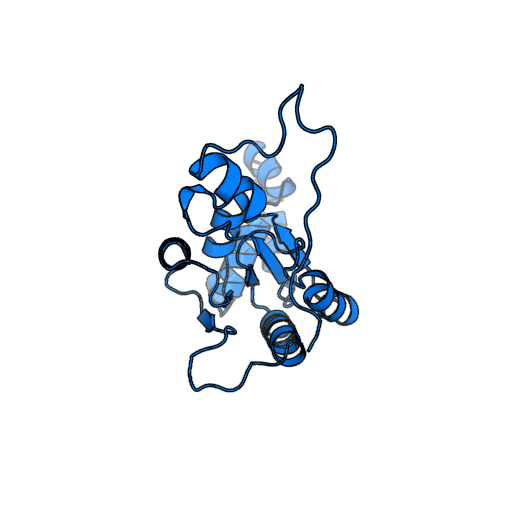6 -5.766 1.00 95.38 90 ASP A N 1
ATOM 706 C CA . ASP A 1 90 ? 0.500 -13.934 -4.792 1.00 95.38 90 ASP A CA 1
ATOM 707 C C . ASP A 1 90 ? 1.393 -14.115 -3.550 1.00 95.38 90 ASP A C 1
ATOM 709 O O . ASP A 1 90 ? 0.878 -14.221 -2.436 1.00 95.38 90 ASP A O 1
ATOM 713 N N . ASP A 1 91 ? 2.721 -14.059 -3.700 1.00 96.31 91 ASP A N 1
ATOM 714 C CA . ASP A 1 91 ? 3.662 -14.186 -2.576 1.00 96.31 91 ASP A CA 1
ATOM 715 C C . ASP A 1 91 ? 3.464 -13.085 -1.527 1.00 96.31 91 ASP A C 1
ATOM 717 O O . ASP A 1 91 ? 3.416 -13.356 -0.328 1.00 96.31 91 ASP A O 1
ATOM 721 N N . ILE A 1 92 ? 3.246 -11.844 -1.966 1.00 96.81 92 ILE A N 1
ATOM 722 C CA . ILE A 1 92 ? 2.892 -10.725 -1.081 1.00 96.81 92 ILE A CA 1
ATOM 723 C C . ILE A 1 92 ? 1.487 -10.908 -0.499 1.00 96.81 92 ILE A C 1
ATOM 725 O O . ILE A 1 92 ? 1.269 -10.641 0.684 1.00 96.81 92 ILE A O 1
ATOM 729 N N . MET A 1 93 ? 0.528 -11.395 -1.292 1.00 96.44 93 MET A N 1
ATOM 730 C CA . MET A 1 93 ? -0.834 -11.658 -0.811 1.00 96.44 93 MET A CA 1
ATOM 731 C C . MET A 1 93 ? -0.870 -12.718 0.301 1.00 96.44 93 MET A C 1
ATOM 733 O O . MET A 1 93 ? -1.740 -12.666 1.177 1.00 96.44 93 MET A O 1
ATOM 737 N N . ASN A 1 94 ? 0.092 -13.643 0.312 1.00 96.50 94 ASN A N 1
ATOM 738 C CA . ASN A 1 94 ? 0.262 -14.648 1.362 1.00 96.50 94 ASN A CA 1
ATOM 739 C C . ASN A 1 94 ? 0.778 -14.066 2.691 1.00 96.50 94 ASN A C 1
ATOM 741 O O . ASN A 1 94 ? 0.587 -14.691 3.736 1.00 96.50 94 ASN A O 1
ATOM 745 N N . LEU A 1 95 ? 1.373 -12.867 2.681 1.00 96.38 95 LEU A N 1
ATOM 746 C CA . LEU A 1 95 ? 1.836 -12.161 3.885 1.00 96.38 95 LEU A CA 1
ATOM 747 C C . LEU A 1 95 ? 0.729 -11.353 4.578 1.00 96.38 95 LEU A C 1
ATOM 749 O O . LEU A 1 95 ? 0.901 -10.922 5.722 1.00 96.38 95 LEU A O 1
ATOM 753 N N . ILE A 1 96 ? -0.404 -11.136 3.902 1.00 95.44 96 ILE A N 1
ATOM 754 C CA . ILE A 1 96 ? -1.543 -10.397 4.453 1.00 95.44 96 ILE A CA 1
ATOM 755 C C . ILE A 1 96 ? -2.147 -11.167 5.628 1.00 95.44 96 ILE A C 1
ATOM 757 O O . ILE A 1 96 ? -2.302 -12.392 5.586 1.00 95.44 96 ILE A O 1
ATOM 761 N N . ARG A 1 97 ? -2.563 -10.421 6.658 1.00 90.00 97 ARG A N 1
ATOM 762 C CA . ARG A 1 97 ? -3.272 -10.957 7.824 1.00 90.00 97 ARG A CA 1
ATOM 763 C C . ARG A 1 97 ? -4.444 -11.858 7.395 1.00 90.00 97 ARG A C 1
ATOM 765 O O . ARG A 1 97 ? -5.224 -11.506 6.513 1.00 90.00 97 ARG A O 1
ATOM 772 N N . ARG A 1 98 ? -4.579 -13.040 8.009 1.00 90.38 98 ARG A N 1
ATOM 773 C CA . ARG A 1 98 ? -5.566 -14.060 7.587 1.00 90.38 98 ARG A CA 1
ATOM 774 C C . ARG A 1 98 ? -7.025 -13.620 7.748 1.00 90.38 98 ARG A C 1
ATOM 776 O O . ARG A 1 98 ? -7.870 -14.065 6.986 1.00 90.38 98 ARG A O 1
ATOM 783 N N . ASP A 1 99 ? -7.304 -12.777 8.733 1.00 88.25 99 ASP A N 1
ATOM 784 C CA . ASP A 1 99 ? -8.619 -12.217 9.074 1.00 88.25 99 ASP A CA 1
ATOM 785 C C . ASP A 1 99 ? -8.864 -10.826 8.462 1.00 88.25 99 ASP A C 1
ATOM 787 O O . ASP A 1 99 ? -9.843 -10.178 8.820 1.00 88.25 99 ASP A O 1
ATOM 791 N N . ALA A 1 100 ? -7.979 -10.329 7.590 1.00 92.56 100 ALA A N 1
ATOM 792 C CA . ALA A 1 100 ? -8.228 -9.089 6.857 1.00 92.56 100 ALA A CA 1
ATOM 793 C C . ALA A 1 100 ? -9.136 -9.345 5.646 1.00 92.56 100 ALA A C 1
ATOM 795 O O . ALA A 1 100 ? -8.897 -10.276 4.868 1.00 92.56 100 ALA A O 1
ATOM 796 N N . ASP A 1 101 ? -10.130 -8.477 5.446 1.00 95.75 101 ASP A N 1
ATOM 797 C CA . ASP A 1 101 ? -10.951 -8.481 4.236 1.00 95.75 101 ASP A CA 1
ATOM 798 C C . ASP A 1 101 ? -10.064 -8.151 3.023 1.00 95.75 101 ASP A C 1
ATOM 800 O O . ASP A 1 101 ? -9.223 -7.252 3.075 1.00 95.75 101 ASP A O 1
ATOM 804 N N . ARG A 1 102 ? -10.254 -8.849 1.899 1.00 96.44 102 ARG A N 1
ATOM 805 C CA . ARG A 1 102 ? -9.470 -8.635 0.671 1.00 96.44 102 ARG A CA 1
ATOM 806 C C . ARG A 1 102 ? -10.383 -8.155 -0.447 1.00 96.44 102 ARG A C 1
ATOM 808 O O . ARG A 1 102 ? -11.297 -8.872 -0.845 1.00 96.44 102 ARG A O 1
ATOM 815 N N . VAL A 1 103 ? -10.110 -6.970 -0.985 1.00 95.38 103 VAL A N 1
ATOM 816 C CA . VAL A 1 103 ? -10.894 -6.358 -2.066 1.00 95.38 103 VAL A CA 1
ATOM 817 C C . VAL A 1 103 ? -10.026 -6.237 -3.311 1.00 95.38 103 VAL A C 1
ATOM 819 O O . VAL A 1 103 ? -9.077 -5.455 -3.351 1.00 95.38 103 VAL A O 1
ATOM 822 N N . PHE A 1 104 ? -10.344 -7.024 -4.334 1.00 93.19 104 PHE A N 1
ATOM 823 C CA . PHE A 1 104 ? -9.654 -6.967 -5.618 1.00 93.19 104 PHE A CA 1
ATOM 824 C C . PHE A 1 104 ? -10.265 -5.881 -6.511 1.00 93.19 104 PHE A C 1
ATOM 826 O O . PHE A 1 104 ? -11.460 -5.922 -6.790 1.00 93.19 104 PHE A O 1
ATOM 833 N N . VAL A 1 105 ? -9.441 -4.946 -6.989 1.00 89.75 105 VAL A N 1
ATOM 834 C CA . VAL A 1 105 ? -9.853 -3.832 -7.873 1.00 89.75 105 VAL A CA 1
ATOM 835 C C . VAL A 1 105 ? -9.164 -3.858 -9.246 1.00 89.75 105 VAL A C 1
ATOM 837 O O . VAL A 1 105 ? -9.253 -2.910 -10.022 1.00 89.75 105 VAL A O 1
ATOM 840 N N . GLY A 1 106 ? -8.438 -4.936 -9.561 1.00 78.56 106 GLY A N 1
ATOM 841 C CA . GLY A 1 106 ? -7.736 -5.091 -10.836 1.00 78.56 106 GLY A CA 1
ATOM 842 C C . GLY A 1 106 ? -8.641 -5.523 -11.999 1.00 78.56 106 GLY A C 1
ATOM 843 O O . GLY A 1 106 ? -9.737 -6.047 -11.815 1.00 78.56 106 GLY A O 1
ATOM 844 N N . LYS A 1 107 ? -8.144 -5.373 -13.235 1.00 71.25 107 LYS A N 1
ATOM 845 C CA . LYS A 1 107 ? -8.787 -5.952 -14.428 1.00 71.25 107 LYS A CA 1
ATOM 846 C C . LYS A 1 107 ? -8.712 -7.482 -14.370 1.00 71.25 107 LYS A C 1
ATOM 848 O O . LYS A 1 107 ? -7.611 -8.032 -14.333 1.00 71.25 107 LYS A O 1
ATOM 853 N N . ARG A 1 108 ? -9.855 -8.166 -14.433 1.00 56.72 108 ARG A N 1
ATOM 854 C CA . ARG A 1 108 ? -9.939 -9.609 -14.715 1.00 56.72 108 ARG A CA 1
ATOM 855 C C . ARG A 1 108 ? -10.376 -9.772 -16.172 1.00 56.72 108 ARG A C 1
ATOM 857 O O . ARG A 1 108 ? -11.257 -9.040 -16.616 1.00 56.72 108 ARG A O 1
ATOM 864 N N . ALA A 1 109 ? -9.754 -10.675 -16.932 1.00 42.94 109 ALA A N 1
ATOM 865 C CA . ALA A 1 109 ? -10.186 -10.945 -18.305 1.00 42.94 109 ALA A CA 1
ATOM 866 C C . ALA A 1 109 ? -11.682 -11.324 -18.295 1.00 42.94 109 ALA A C 1
ATOM 868 O O . ALA A 1 109 ? -12.069 -12.240 -17.573 1.00 42.94 109 ALA A O 1
ATOM 869 N N . GLY A 1 110 ? -12.514 -10.565 -19.019 1.00 49.25 110 GLY A N 1
ATOM 870 C CA . GLY A 1 110 ? -13.975 -10.724 -19.047 1.00 49.25 110 GLY A CA 1
ATOM 871 C C . GLY A 1 110 ? -14.784 -9.834 -18.088 1.00 49.25 110 GLY A C 1
ATOM 872 O O . GLY A 1 110 ? -16.006 -9.862 -18.161 1.00 49.25 110 GLY A O 1
ATOM 873 N N . TYR A 1 111 ? -14.150 -9.020 -17.232 1.00 47.06 111 TYR A N 1
ATOM 874 C CA . TYR A 1 111 ? -14.839 -8.080 -16.332 1.00 47.06 111 TYR A CA 1
ATOM 875 C C . TYR A 1 111 ? -14.574 -6.617 -16.708 1.00 47.06 111 TYR A C 1
ATOM 877 O O . TYR A 1 111 ? -13.450 -6.239 -17.051 1.00 47.06 111 TYR A O 1
ATOM 885 N N . HIS A 1 112 ? -15.626 -5.796 -16.620 1.00 56.94 112 HIS A N 1
ATOM 886 C CA . HIS A 1 112 ? -15.556 -4.347 -16.803 1.00 56.94 112 HIS A CA 1
ATOM 887 C C . HIS A 1 112 ? -14.528 -3.732 -15.842 1.00 56.94 112 HIS A C 1
ATOM 889 O O . HIS A 1 112 ? -14.414 -4.133 -14.685 1.00 56.94 112 HIS A O 1
ATOM 895 N N . CYS A 1 113 ? -13.741 -2.781 -16.348 1.00 61.44 113 CYS A N 1
ATOM 896 C CA . CYS A 1 113 ? -12.737 -2.070 -15.565 1.00 61.44 113 CYS A CA 1
ATOM 897 C C . CYS A 1 113 ? -13.422 -1.360 -14.392 1.00 61.44 113 CYS A C 1
ATOM 899 O O . CYS A 1 113 ? -14.299 -0.539 -14.649 1.00 61.44 113 CYS A O 1
ATOM 901 N N . VAL A 1 114 ? -13.006 -1.635 -13.149 1.00 72.19 114 VAL A N 1
ATOM 902 C CA . VAL A 1 114 ? -13.410 -0.812 -11.999 1.00 72.19 114 VAL A CA 1
ATOM 903 C C . VAL A 1 114 ? -12.889 0.603 -12.273 1.00 72.19 114 VAL A C 1
ATOM 905 O O . VAL A 1 114 ? -11.672 0.772 -12.434 1.00 72.19 114 VAL A O 1
ATOM 908 N N . PRO A 1 115 ? -13.762 1.611 -12.426 1.00 85.12 115 PRO A N 1
ATOM 909 C CA . PRO A 1 115 ? -13.328 2.982 -12.636 1.00 85.12 115 PRO A CA 1
ATOM 910 C C . PRO A 1 115 ? -12.510 3.459 -11.437 1.00 85.12 115 PRO A C 1
ATOM 912 O O . PRO A 1 115 ? -12.775 3.070 -10.302 1.00 85.12 115 PRO A O 1
ATOM 915 N N . GLN A 1 116 ? -11.536 4.342 -11.667 1.00 87.06 116 GLN A N 1
ATOM 916 C CA . GLN A 1 116 ? -10.700 4.866 -10.578 1.00 87.06 116 GLN A CA 1
ATOM 917 C C . GLN A 1 116 ? -11.537 5.500 -9.464 1.00 87.06 116 GLN A C 1
ATOM 919 O O . GLN A 1 116 ? -11.241 5.307 -8.291 1.00 87.06 116 GLN A O 1
ATOM 924 N N . GLU A 1 117 ? -12.610 6.196 -9.836 1.00 88.88 117 GLU A N 1
ATOM 925 C CA . GLU A 1 117 ? -13.532 6.804 -8.882 1.00 88.88 117 GLU A CA 1
ATOM 926 C C . GLU A 1 117 ? -14.145 5.760 -7.940 1.00 88.88 117 GLU A C 1
ATOM 928 O O . GLU A 1 117 ? -14.217 5.973 -6.737 1.00 88.88 117 GLU A O 1
ATOM 933 N N . GLU A 1 118 ? -14.502 4.580 -8.446 1.00 90.88 118 GLU A N 1
ATOM 934 C CA . GLU A 1 118 ? -15.058 3.512 -7.615 1.00 90.88 118 GLU A CA 1
ATOM 935 C C . GLU A 1 118 ? -14.020 2.970 -6.620 1.00 90.88 118 GLU A C 1
ATOM 937 O O . GLU A 1 118 ? -14.353 2.730 -5.459 1.00 90.88 118 GLU A O 1
ATOM 942 N N . ILE A 1 119 ? -12.748 2.865 -7.024 1.00 93.06 119 ILE A N 1
ATOM 943 C CA . ILE A 1 119 ? -11.642 2.512 -6.117 1.00 93.06 119 ILE A CA 1
ATOM 944 C C . ILE A 1 119 ? -11.518 3.560 -5.006 1.00 93.06 119 ILE A C 1
ATOM 946 O O . ILE A 1 119 ? -11.450 3.200 -3.828 1.00 93.06 119 ILE A O 1
ATOM 950 N N . ASN A 1 120 ? -11.536 4.845 -5.364 1.00 93.75 120 ASN A N 1
ATOM 951 C CA . ASN A 1 120 ? -11.455 5.945 -4.406 1.00 93.75 120 ASN A CA 1
ATOM 952 C C . ASN A 1 120 ? -12.619 5.883 -3.398 1.00 93.75 120 ASN A C 1
ATOM 954 O O . ASN A 1 120 ? -12.405 5.995 -2.190 1.00 93.75 120 ASN A O 1
ATOM 958 N N . GLN A 1 121 ? -13.837 5.608 -3.877 1.00 94.75 121 GLN A N 1
ATOM 959 C CA . GLN A 1 121 ? -15.022 5.453 -3.032 1.00 94.75 121 GLN A CA 1
ATOM 960 C C . GLN A 1 121 ? -14.955 4.218 -2.124 1.00 94.75 121 GLN A C 1
ATOM 962 O O . GLN A 1 121 ? -15.431 4.277 -0.992 1.00 94.75 121 GLN A O 1
ATOM 967 N N . ILE A 1 122 ? -14.360 3.104 -2.570 1.00 95.62 122 ILE A N 1
ATOM 968 C CA . ILE A 1 122 ? -14.133 1.925 -1.716 1.00 95.62 122 ILE A CA 1
ATOM 969 C C . ILE A 1 122 ? -13.208 2.291 -0.551 1.00 95.62 122 ILE A C 1
ATOM 971 O O . ILE A 1 122 ? -13.544 2.009 0.600 1.00 95.62 122 ILE A O 1
ATOM 975 N N . LEU A 1 123 ? -12.074 2.942 -0.835 1.00 95.88 123 LEU A N 1
ATOM 976 C CA . LEU A 1 123 ? -11.116 3.362 0.194 1.00 95.88 123 LEU A CA 1
ATOM 977 C C . LEU A 1 123 ? -11.770 4.302 1.208 1.00 95.88 123 LEU A C 1
ATOM 979 O O . LEU A 1 123 ? -11.687 4.068 2.414 1.00 95.88 123 LEU A O 1
ATOM 983 N N . LEU A 1 124 ? -12.468 5.321 0.705 1.00 95.25 124 LEU A N 1
ATOM 984 C CA . LEU A 1 124 ? -13.182 6.292 1.520 1.00 95.25 124 LEU A CA 1
ATOM 985 C C . LEU A 1 124 ? -14.240 5.618 2.404 1.00 95.25 124 LEU A C 1
ATOM 987 O O . LEU A 1 124 ? -14.260 5.828 3.615 1.00 95.25 124 LEU A O 1
AT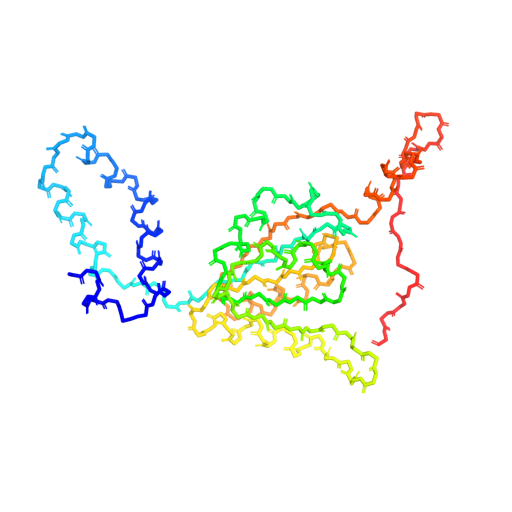OM 991 N N . ARG A 1 125 ? -15.093 4.769 1.823 1.00 95.00 125 ARG A N 1
ATOM 992 C CA . ARG A 1 125 ? -16.191 4.105 2.536 1.00 95.00 125 ARG A CA 1
ATOM 993 C C . ARG A 1 125 ? -15.689 3.169 3.628 1.00 95.00 125 ARG A C 1
ATOM 995 O O . ARG A 1 125 ? -16.241 3.167 4.726 1.00 95.00 125 ARG A O 1
ATOM 1002 N N . GLU A 1 126 ? -14.671 2.357 3.351 1.00 94.88 126 GLU A N 1
ATOM 1003 C CA . GLU A 1 126 ? -14.123 1.442 4.358 1.00 94.88 126 GLU A CA 1
ATOM 1004 C C . GLU A 1 126 ? -13.415 2.207 5.487 1.00 94.88 126 GLU A C 1
ATOM 1006 O O . GLU A 1 126 ? -13.580 1.856 6.656 1.00 94.88 126 GLU A O 1
ATOM 1011 N N . ALA A 1 127 ? -12.722 3.307 5.177 1.00 91.56 127 ALA A N 1
ATOM 1012 C CA . ALA A 1 127 ? -12.143 4.171 6.203 1.00 91.56 127 ALA A CA 1
ATOM 1013 C C . ALA A 1 127 ? -13.222 4.888 7.038 1.00 91.56 127 ALA A C 1
ATOM 1015 O O . ALA A 1 127 ? -13.113 4.955 8.260 1.00 91.56 127 ALA A O 1
ATOM 1016 N N . GLN A 1 128 ? -14.314 5.356 6.426 1.00 91.38 128 GLN A N 1
ATOM 1017 C CA . GLN A 1 128 ? -15.447 5.967 7.140 1.00 91.38 128 GLN A CA 1
ATOM 1018 C C . GLN A 1 128 ? -16.172 4.992 8.073 1.00 91.38 128 GLN A C 1
ATOM 1020 O O . GLN A 1 128 ? -16.700 5.410 9.100 1.00 91.38 128 GLN A O 1
ATOM 1025 N N . LYS A 1 129 ? -16.152 3.687 7.770 1.00 89.19 129 LYS A N 1
ATOM 1026 C CA . LYS A 1 129 ? -16.616 2.628 8.687 1.00 89.19 129 LYS A CA 1
ATOM 1027 C C . LYS A 1 129 ? -15.682 2.411 9.882 1.00 89.19 129 LYS A C 1
ATOM 1029 O O . LYS A 1 129 ? -15.913 1.500 10.673 1.00 89.19 129 LYS A O 1
ATOM 1034 N N . GLY A 1 130 ? -14.604 3.181 9.988 1.00 85.44 130 GLY A N 1
ATOM 1035 C CA . GLY A 1 130 ? -13.637 3.016 11.052 1.00 85.44 130 GLY A CA 1
ATOM 1036 C C . GLY A 1 130 ? -12.719 1.831 10.851 1.00 85.44 130 GLY A C 1
ATOM 1037 O O . GLY A 1 130 ? -12.239 1.294 11.839 1.00 85.44 130 GLY A O 1
ATOM 1038 N N . LYS A 1 131 ? -12.432 1.406 9.618 1.00 89.56 131 LYS A N 1
ATOM 1039 C CA . LYS A 1 131 ? -11.463 0.328 9.365 1.00 89.56 131 LYS A CA 1
ATOM 1040 C C . LYS A 1 131 ? -10.072 0.871 9.059 1.00 89.56 131 LYS A C 1
ATOM 1042 O O . LYS A 1 131 ? -9.933 1.969 8.527 1.00 89.56 131 LYS A O 1
ATOM 1047 N N . ARG A 1 132 ? -9.034 0.097 9.379 1.00 91.25 132 ARG A N 1
ATOM 1048 C CA . ARG A 1 132 ? -7.676 0.363 8.893 1.00 91.25 132 ARG A CA 1
ATOM 1049 C C . ARG A 1 132 ? -7.515 -0.218 7.492 1.00 91.25 132 ARG A C 1
ATOM 1051 O O . ARG A 1 132 ? -7.457 -1.438 7.329 1.00 91.25 132 ARG A O 1
ATOM 1058 N N . VAL A 1 133 ? -7.487 0.646 6.486 1.00 96.25 133 VAL A N 1
ATOM 1059 C CA . VAL A 1 133 ? -7.488 0.251 5.076 1.00 96.25 133 VAL A CA 1
ATOM 1060 C C . VAL A 1 133 ? -6.075 0.338 4.520 1.00 96.25 133 VAL A C 1
ATOM 1062 O O . VAL A 1 133 ? -5.424 1.373 4.613 1.00 96.25 133 VAL A O 1
ATOM 1065 N N . VAL A 1 134 ? -5.600 -0.728 3.884 1.00 97.88 134 VAL A N 1
ATOM 1066 C CA . VAL A 1 134 ? -4.356 -0.700 3.110 1.00 97.88 134 VAL A CA 1
ATOM 1067 C C . VAL A 1 134 ? -4.680 -0.773 1.625 1.00 97.88 134 VAL A C 1
ATOM 1069 O O . VAL A 1 134 ? -5.270 -1.747 1.161 1.00 97.88 134 VAL A O 1
ATOM 1072 N N . ARG A 1 135 ? -4.264 0.242 0.862 1.00 97.94 135 ARG A N 1
ATOM 1073 C CA . ARG A 1 135 ? -4.265 0.217 -0.605 1.00 97.94 135 ARG A CA 1
ATOM 1074 C C . ARG A 1 135 ? -2.912 -0.310 -1.072 1.00 97.94 135 ARG A C 1
ATOM 1076 O O . ARG A 1 135 ? -1.932 0.431 -1.121 1.00 97.94 135 ARG A O 1
ATOM 1083 N N . LEU A 1 136 ? -2.864 -1.596 -1.397 1.00 97.69 136 LEU A N 1
ATOM 1084 C CA . LEU A 1 136 ? -1.654 -2.276 -1.842 1.00 97.69 136 LEU A CA 1
ATOM 1085 C C . LEU A 1 136 ? -1.518 -2.147 -3.364 1.00 97.69 136 LEU A C 1
ATOM 1087 O O . LEU A 1 136 ? -2.417 -2.545 -4.109 1.00 97.69 136 LEU A O 1
ATOM 1091 N N . LYS A 1 137 ? -0.414 -1.551 -3.819 1.00 95.94 137 LYS A N 1
ATOM 1092 C CA . LYS A 1 137 ? -0.181 -1.183 -5.225 1.00 95.94 137 LYS A CA 1
ATOM 1093 C C . LYS A 1 137 ? 1.111 -1.820 -5.717 1.00 95.94 137 LYS A C 1
ATOM 1095 O O . LYS A 1 137 ? 2.112 -1.774 -5.008 1.00 95.94 137 LYS A O 1
ATOM 1100 N N . GLY A 1 138 ? 1.107 -2.384 -6.924 1.00 96.06 138 GLY A N 1
ATOM 1101 C CA . GLY A 1 138 ? 2.331 -2.907 -7.540 1.00 96.06 138 GLY A CA 1
ATOM 1102 C C . GLY A 1 138 ? 3.392 -1.816 -7.734 1.00 96.06 138 GLY A C 1
ATOM 1103 O O . GLY A 1 138 ? 3.073 -0.695 -8.126 1.00 96.06 138 GLY A O 1
ATOM 1104 N N . GLY A 1 139 ? 4.656 -2.145 -7.474 1.00 96.88 139 GLY A N 1
ATOM 1105 C CA . GLY A 1 139 ? 5.774 -1.206 -7.558 1.00 96.88 139 GLY A CA 1
ATOM 1106 C C . GLY A 1 139 ? 5.734 -0.144 -6.459 1.00 96.88 139 GLY A C 1
ATOM 1107 O O . GLY A 1 139 ? 5.692 -0.471 -5.271 1.00 96.88 139 GLY A O 1
ATOM 1108 N N . ASP A 1 140 ? 5.766 1.126 -6.870 1.00 97.94 140 ASP A N 1
ATOM 1109 C CA . ASP A 1 140 ? 5.689 2.292 -5.987 1.00 97.94 140 ASP A CA 1
ATOM 1110 C C . ASP A 1 140 ? 4.349 3.039 -6.175 1.00 97.94 140 ASP A C 1
ATOM 1112 O O . ASP A 1 140 ? 3.922 3.226 -7.319 1.00 97.94 140 ASP A O 1
ATOM 1116 N N . PRO A 1 141 ? 3.683 3.515 -5.100 1.00 95.56 141 PRO A N 1
ATOM 1117 C CA . PRO A 1 141 ? 2.377 4.170 -5.201 1.00 95.56 141 PRO A CA 1
ATOM 1118 C C . PRO A 1 141 ? 2.329 5.410 -6.105 1.00 95.56 141 PRO A C 1
ATOM 1120 O O . PRO A 1 141 ? 1.268 5.713 -6.666 1.00 95.56 141 PRO A O 1
ATOM 1123 N N . PHE A 1 142 ? 3.443 6.135 -6.242 1.00 96.25 142 PHE A N 1
ATOM 1124 C CA . PHE A 1 142 ? 3.509 7.429 -6.926 1.00 96.25 142 PHE A CA 1
ATOM 1125 C C . PHE A 1 142 ? 4.256 7.399 -8.259 1.00 96.25 142 PHE A C 1
ATOM 1127 O O . PHE A 1 142 ? 4.135 8.343 -9.040 1.00 96.25 142 PHE A O 1
ATOM 1134 N N . ILE A 1 143 ? 4.934 6.303 -8.600 1.00 95.75 143 ILE A N 1
ATOM 1135 C CA . ILE A 1 143 ? 5.535 6.128 -9.928 1.00 95.75 143 ILE A CA 1
ATOM 1136 C C . ILE A 1 143 ? 4.530 5.427 -10.844 1.00 95.75 143 ILE A C 1
ATOM 1138 O O . ILE A 1 143 ? 4.394 4.208 -10.826 1.00 95.75 143 ILE A O 1
ATOM 1142 N N . PHE A 1 144 ? 3.794 6.219 -11.631 1.00 92.31 144 PHE A N 1
ATOM 1143 C CA . PHE A 1 144 ? 2.720 5.764 -12.536 1.00 92.31 144 PHE A CA 1
ATOM 1144 C C . PHE A 1 144 ? 1.594 4.958 -11.859 1.00 92.31 144 PHE A C 1
ATOM 1146 O O . PHE A 1 144 ? 0.783 4.330 -12.535 1.00 92.31 144 PHE A O 1
ATOM 1153 N N . GLY A 1 145 ? 1.502 5.007 -10.528 1.00 86.50 145 GLY A N 1
ATOM 1154 C CA . GLY A 1 145 ? 0.530 4.246 -9.746 1.00 86.50 145 GLY A CA 1
ATOM 1155 C C . GLY A 1 145 ? -0.810 4.948 -9.517 1.00 86.50 145 GLY A C 1
ATOM 1156 O O . GLY A 1 145 ? -1.707 4.336 -8.949 1.00 86.50 145 GLY A O 1
ATOM 1157 N N . ARG A 1 146 ? -0.973 6.217 -9.920 1.00 88.56 146 ARG A N 1
ATOM 1158 C CA . ARG A 1 146 ? -2.165 7.052 -9.630 1.00 88.56 146 ARG A CA 1
ATOM 1159 C C . ARG A 1 146 ? -2.463 7.249 -8.136 1.00 88.56 146 ARG A C 1
ATOM 1161 O O . ARG A 1 146 ? -3.568 7.642 -7.781 1.00 88.56 146 ARG A O 1
ATOM 1168 N N . GLY A 1 147 ? -1.491 7.013 -7.248 1.00 88.00 147 GLY A N 1
ATOM 1169 C CA . GLY A 1 147 ? -1.696 7.164 -5.803 1.00 88.00 147 GLY A CA 1
ATOM 1170 C C . GLY A 1 147 ? -2.125 8.576 -5.385 1.00 88.00 147 GLY A C 1
ATOM 1171 O O . GLY A 1 147 ? -2.849 8.722 -4.412 1.00 88.00 147 GLY A O 1
ATOM 1172 N N . GLY A 1 148 ? -1.737 9.614 -6.135 1.00 90.12 148 GLY A N 1
ATOM 1173 C CA . GLY A 1 148 ? -2.162 10.991 -5.858 1.00 90.12 148 GLY A CA 1
ATOM 1174 C C . GLY A 1 148 ? -3.677 11.204 -5.972 1.00 90.12 148 GLY A C 1
ATOM 1175 O O . GLY A 1 148 ? -4.260 11.825 -5.092 1.00 90.12 148 GLY A O 1
ATOM 1176 N N . GLU A 1 149 ? -4.321 10.628 -6.995 1.00 91.12 149 GLU A N 1
ATOM 1177 C CA . GLU A 1 149 ? -5.779 10.736 -7.207 1.00 91.12 149 GLU A CA 1
ATOM 1178 C C . GLU A 1 149 ? -6.563 10.066 -6.061 1.00 91.12 149 GLU A C 1
ATOM 1180 O O . GLU A 1 149 ? -7.582 10.574 -5.591 1.00 91.12 149 GLU A O 1
ATOM 1185 N N . GLU A 1 150 ? -6.058 8.925 -5.578 1.00 91.00 150 GLU A N 1
ATOM 1186 C CA . GLU A 1 150 ? -6.637 8.198 -4.443 1.00 91.00 150 GLU A CA 1
ATOM 1187 C C . GLU A 1 150 ? -6.550 9.039 -3.153 1.00 91.00 150 GLU A C 1
ATOM 1189 O O . GLU A 1 150 ? -7.524 9.131 -2.407 1.00 91.00 150 GLU A O 1
ATOM 1194 N N . LEU A 1 151 ? -5.410 9.696 -2.903 1.00 90.75 151 LEU A N 1
ATOM 1195 C CA . LEU A 1 151 ? -5.196 10.508 -1.699 1.00 90.75 151 LEU A CA 1
ATOM 1196 C C . LEU A 1 151 ? -5.943 11.841 -1.708 1.00 90.75 151 LEU A C 1
ATOM 1198 O O . LEU A 1 151 ? -6.390 12.281 -0.652 1.00 90.75 151 LEU A O 1
ATOM 1202 N N . GLU A 1 152 ? -6.106 12.474 -2.869 1.00 93.88 152 GLU A N 1
ATOM 1203 C CA . GLU A 1 152 ? -6.880 13.714 -3.001 1.00 93.88 152 GLU A CA 1
ATOM 1204 C C . GLU A 1 152 ? -8.321 13.517 -2.509 1.00 93.88 152 GLU A C 1
ATOM 1206 O O . GLU A 1 152 ? -8.833 14.308 -1.715 1.00 93.88 152 GLU A O 1
ATOM 1211 N N . THR A 1 153 ? -8.939 12.393 -2.887 1.00 93.69 153 THR A N 1
ATOM 1212 C CA . THR A 1 153 ? -10.291 12.027 -2.437 1.00 93.69 153 THR A CA 1
ATOM 1213 C C . THR A 1 153 ? -10.371 11.899 -0.911 1.00 93.69 153 THR A C 1
ATOM 1215 O O . THR A 1 153 ? -11.325 12.363 -0.286 1.00 93.69 153 THR A O 1
ATOM 1218 N N . LEU A 1 154 ? -9.351 11.299 -0.292 1.00 92.00 154 LEU A N 1
ATOM 1219 C CA . LEU A 1 154 ? -9.284 11.099 1.158 1.00 92.00 154 LEU A CA 1
ATOM 1220 C C . LEU A 1 154 ? -9.023 12.404 1.911 1.00 92.00 154 LEU A C 1
ATOM 1222 O O . LEU A 1 154 ? -9.626 12.637 2.960 1.00 92.00 154 LEU A O 1
ATOM 1226 N N . CYS A 1 155 ? -8.170 13.266 1.355 1.00 92.19 155 CYS A N 1
ATOM 1227 C CA . CYS A 1 155 ? -7.885 14.593 1.886 1.00 92.19 155 CYS A CA 1
ATOM 1228 C C . CYS A 1 155 ? -9.159 15.445 1.942 1.00 92.19 155 CYS A C 1
ATOM 1230 O O . CYS A 1 155 ? -9.498 15.971 3.002 1.00 92.19 155 CYS A O 1
ATOM 1232 N N . ASN A 1 156 ? -9.922 15.480 0.844 1.00 93.94 156 ASN A N 1
ATOM 1233 C CA . ASN A 1 156 ? -11.190 16.211 0.754 1.00 93.94 156 ASN A CA 1
ATOM 1234 C C . ASN A 1 156 ? -12.246 15.708 1.753 1.00 93.94 156 ASN A C 1
ATOM 1236 O O . ASN A 1 156 ? -13.090 16.477 2.208 1.00 93.94 156 ASN A O 1
ATOM 1240 N N . ALA A 1 157 ? -12.189 14.428 2.125 1.00 91.06 157 ALA A N 1
ATOM 1241 C CA . ALA A 1 157 ? -13.090 13.823 3.101 1.00 91.06 157 ALA A CA 1
ATOM 1242 C C . ALA A 1 157 ? -12.579 13.873 4.556 1.00 91.06 157 ALA A C 1
ATOM 1244 O O . ALA A 1 157 ? -13.261 13.385 5.460 1.00 91.06 157 ALA A O 1
ATOM 1245 N N . GLY A 1 158 ? -11.388 14.430 4.802 1.00 88.81 158 GLY A N 1
ATOM 1246 C CA . GLY A 1 158 ? -10.783 14.488 6.135 1.00 88.81 158 GLY A CA 1
ATOM 1247 C C . GLY A 1 158 ? -10.465 13.110 6.728 1.00 88.81 158 GLY A C 1
ATOM 1248 O O . GLY A 1 158 ? -10.590 12.924 7.943 1.00 88.81 158 GLY A O 1
ATOM 1249 N N . ILE A 1 159 ? -10.105 12.141 5.878 1.00 89.38 159 ILE A N 1
ATOM 1250 C CA . ILE A 1 159 ? -9.645 10.812 6.290 1.00 89.38 159 ILE A CA 1
ATOM 1251 C C . ILE A 1 159 ? -8.122 10.840 6.475 1.00 89.38 159 ILE A C 1
ATOM 1253 O O . ILE A 1 159 ? -7.417 11.219 5.538 1.00 89.38 159 ILE A O 1
ATOM 1257 N N . PRO A 1 160 ? -7.591 10.421 7.639 1.00 89.00 160 PRO A N 1
ATOM 1258 C CA . PRO A 1 160 ? -6.156 10.266 7.835 1.00 89.00 160 PRO A CA 1
ATOM 1259 C C . PRO A 1 160 ? -5.560 9.291 6.821 1.00 89.00 160 PRO A C 1
ATOM 1261 O O . PRO A 1 160 ? -6.088 8.195 6.605 1.00 89.00 160 PRO A O 1
ATOM 1264 N N . PHE A 1 161 ? -4.437 9.669 6.216 1.00 93.31 161 PHE A N 1
ATOM 1265 C CA . PHE A 1 161 ? -3.724 8.786 5.307 1.00 93.31 161 PHE A CA 1
ATOM 1266 C C . PHE A 1 161 ? -2.211 8.890 5.445 1.00 93.31 161 PHE A C 1
ATOM 1268 O O . PHE A 1 161 ? -1.662 9.905 5.873 1.00 93.31 161 PHE A O 1
ATOM 1275 N N . SER A 1 162 ? -1.524 7.828 5.036 1.00 92.88 162 SER A N 1
ATOM 1276 C CA . SER A 1 162 ? -0.071 7.825 4.899 1.00 92.88 162 SER A CA 1
ATOM 1277 C C . SER A 1 162 ? 0.373 6.992 3.700 1.00 92.88 162 SER A C 1
ATOM 1279 O O . SER A 1 162 ? -0.406 6.246 3.103 1.00 92.88 162 SER A O 1
ATOM 1281 N N . VAL A 1 163 ? 1.642 7.143 3.325 1.00 95.94 163 VAL A N 1
ATOM 1282 C CA . VAL A 1 163 ? 2.236 6.433 2.191 1.00 95.94 163 VAL A CA 1
ATOM 1283 C C . VAL A 1 163 ? 3.480 5.696 2.653 1.00 95.94 163 VAL A C 1
ATOM 1285 O O . VAL A 1 163 ? 4.333 6.242 3.359 1.00 95.94 163 VAL A O 1
ATOM 1288 N N . VAL A 1 164 ? 3.580 4.439 2.244 1.00 97.12 164 VAL A N 1
ATOM 1289 C CA . VAL A 1 164 ? 4.782 3.626 2.339 1.00 97.12 164 VAL A CA 1
ATOM 1290 C C . VAL A 1 164 ? 5.303 3.416 0.918 1.00 97.12 164 VAL A C 1
ATOM 1292 O O . VAL A 1 164 ? 4.634 2.737 0.132 1.00 97.12 164 VAL A O 1
ATOM 1295 N N . PRO A 1 165 ? 6.465 3.997 0.567 1.00 97.75 165 PRO A N 1
ATOM 1296 C CA . PRO A 1 165 ? 7.039 3.821 -0.759 1.00 97.75 165 PRO A CA 1
ATOM 1297 C C . PRO A 1 165 ? 7.422 2.358 -0.995 1.00 97.75 165 PRO A C 1
ATOM 1299 O O . PRO A 1 165 ? 7.670 1.599 -0.050 1.00 97.75 165 PRO A O 1
ATOM 1302 N N . GLY A 1 166 ? 7.472 1.978 -2.268 1.00 97.31 166 GLY A N 1
ATOM 1303 C CA . GLY A 1 166 ? 7.852 0.637 -2.703 1.00 97.31 166 GLY A CA 1
ATOM 1304 C C . GLY A 1 166 ? 9.019 0.660 -3.677 1.00 97.31 166 GLY A C 1
ATOM 1305 O O . GLY A 1 166 ? 9.361 1.688 -4.260 1.00 97.31 166 GLY A O 1
ATOM 1306 N N . ILE A 1 167 ? 9.634 -0.501 -3.889 1.00 98.25 167 ILE A N 1
ATOM 1307 C CA . ILE A 1 167 ? 10.626 -0.649 -4.953 1.00 98.25 167 ILE A CA 1
ATOM 1308 C C . ILE A 1 167 ? 9.899 -0.581 -6.301 1.00 98.25 167 ILE A C 1
ATOM 1310 O O . ILE A 1 167 ? 9.122 -1.464 -6.653 1.00 98.25 167 ILE A O 1
ATOM 1314 N N . THR A 1 168 ? 10.133 0.478 -7.073 1.00 97.62 168 THR A N 1
ATOM 1315 C CA . THR A 1 168 ? 9.537 0.602 -8.409 1.00 97.62 168 THR A CA 1
ATOM 1316 C C . THR A 1 168 ? 10.091 -0.444 -9.380 1.00 97.62 168 THR A C 1
ATOM 1318 O O . THR A 1 168 ? 11.221 -0.919 -9.228 1.00 97.62 168 THR A O 1
ATOM 1321 N N . ALA A 1 169 ? 9.315 -0.762 -10.419 1.00 96.94 169 ALA A N 1
ATOM 1322 C CA . ALA A 1 169 ? 9.689 -1.729 -11.448 1.00 96.94 169 ALA A CA 1
ATOM 1323 C C . ALA A 1 169 ? 11.056 -1.422 -12.076 1.00 96.94 169 ALA A C 1
ATOM 1325 O O . ALA A 1 169 ? 11.850 -2.335 -12.262 1.00 96.94 169 ALA A O 1
ATOM 1326 N N . ALA A 1 170 ? 11.376 -0.147 -12.327 1.00 97.38 170 ALA A N 1
ATOM 1327 C CA . ALA A 1 170 ? 12.662 0.235 -12.911 1.00 97.38 170 ALA A CA 1
ATOM 1328 C C . ALA A 1 170 ? 13.859 -0.217 -12.053 1.00 97.38 170 ALA A C 1
ATOM 1330 O O . ALA A 1 170 ? 14.796 -0.817 -12.576 1.00 97.38 170 ALA A O 1
ATOM 1331 N N . SER A 1 171 ? 13.806 0.014 -10.737 1.00 97.88 171 SER A N 1
ATOM 1332 C CA . SER A 1 171 ? 14.871 -0.389 -9.812 1.00 97.88 171 SER A CA 1
ATOM 1333 C C . SER A 1 171 ? 14.957 -1.908 -9.673 1.00 97.88 171 SER A C 1
ATOM 1335 O O . SER A 1 171 ? 16.051 -2.467 -9.715 1.00 97.88 171 SER A O 1
ATOM 1337 N N . GLY A 1 172 ? 13.807 -2.581 -9.546 1.00 97.31 172 GLY A N 1
ATOM 1338 C CA . GLY A 1 172 ? 13.743 -4.039 -9.445 1.00 97.31 172 GLY A CA 1
ATOM 1339 C C . GLY A 1 172 ? 14.284 -4.736 -10.691 1.00 97.31 172 GLY A C 1
ATOM 1340 O O . GLY A 1 172 ? 15.201 -5.546 -10.596 1.00 97.31 172 GLY A O 1
ATOM 1341 N N . CYS A 1 173 ? 13.771 -4.375 -11.870 1.00 97.94 173 CYS A N 1
ATOM 1342 C CA . CYS A 1 173 ? 14.216 -4.945 -13.138 1.00 97.94 173 CYS A CA 1
ATOM 1343 C C . CYS A 1 173 ? 15.708 -4.704 -13.370 1.00 97.94 173 CYS A C 1
ATOM 1345 O O . CYS A 1 173 ? 16.404 -5.642 -13.731 1.00 97.94 173 CYS A O 1
ATOM 1347 N N . SER A 1 174 ? 16.207 -3.493 -13.100 1.00 98.12 174 SER A N 1
ATOM 1348 C CA . SER A 1 174 ? 17.625 -3.153 -13.248 1.00 98.12 174 SER A CA 1
ATOM 1349 C C . SER A 1 174 ? 18.542 -4.084 -12.451 1.00 98.12 174 SER A C 1
ATOM 1351 O O . SER A 1 174 ? 19.490 -4.645 -13.006 1.00 98.12 174 SER A O 1
ATOM 1353 N N . ALA A 1 175 ? 18.239 -4.288 -11.165 1.00 97.75 175 ALA A N 1
ATOM 1354 C CA . ALA A 1 175 ? 19.032 -5.159 -10.305 1.00 97.75 175 ALA A CA 1
ATOM 1355 C C . ALA A 1 175 ? 18.939 -6.632 -10.739 1.00 97.75 175 ALA A C 1
ATOM 1357 O O . ALA A 1 175 ? 19.962 -7.303 -10.852 1.00 97.75 175 ALA A O 1
ATOM 1358 N N . TYR A 1 176 ? 17.731 -7.123 -11.032 1.00 96.94 176 TYR A N 1
ATOM 1359 C CA . TYR A 1 176 ? 17.495 -8.539 -11.344 1.00 96.94 176 TYR A CA 1
ATOM 1360 C C . TYR A 1 176 ? 17.948 -8.927 -12.759 1.00 96.94 176 TYR A C 1
ATOM 1362 O O . TYR A 1 176 ? 18.228 -10.096 -13.005 1.00 96.94 176 TYR A O 1
ATOM 1370 N N . SER A 1 177 ? 18.055 -7.970 -13.687 1.00 97.69 177 SER A N 1
ATOM 1371 C CA . SER A 1 177 ? 18.571 -8.209 -15.039 1.00 97.69 177 SER A CA 1
ATOM 1372 C C . SER A 1 177 ? 20.075 -7.956 -15.173 1.00 97.69 177 SER A C 1
ATOM 1374 O O . SER A 1 177 ? 20.615 -8.129 -16.263 1.00 97.69 177 SER A O 1
ATOM 1376 N N . GLY A 1 178 ? 20.745 -7.481 -14.116 1.00 97.06 178 GLY A N 1
ATOM 1377 C CA . GLY A 1 178 ? 22.153 -7.079 -14.175 1.00 97.06 178 GLY A CA 1
ATOM 1378 C C . GLY A 1 178 ? 22.418 -5.855 -15.065 1.00 97.06 178 GLY A C 1
ATOM 1379 O O . GLY A 1 178 ? 23.539 -5.678 -15.534 1.00 97.06 178 GLY A O 1
ATOM 1380 N N . ILE A 1 179 ? 21.404 -5.016 -15.317 1.00 97.56 179 ILE A N 1
ATOM 1381 C CA . ILE A 1 179 ? 21.520 -3.807 -16.149 1.00 97.56 179 ILE A CA 1
ATOM 1382 C C . ILE A 1 179 ? 21.376 -2.589 -15.235 1.00 97.56 179 ILE A C 1
ATOM 1384 O O . ILE A 1 179 ? 20.245 -2.194 -14.941 1.00 97.56 179 ILE A O 1
ATOM 1388 N N . PRO A 1 180 ? 22.470 -1.975 -14.755 1.00 97.12 180 PRO A N 1
ATOM 1389 C CA . PRO A 1 180 ? 22.370 -0.831 -13.859 1.00 97.12 180 PRO A CA 1
ATOM 1390 C C . PRO A 1 180 ? 21.746 0.368 -14.590 1.00 97.12 180 PRO A C 1
ATOM 1392 O O . PRO A 1 180 ? 22.111 0.668 -15.726 1.00 97.12 180 PRO A O 1
ATOM 1395 N N . LEU A 1 181 ? 20.814 1.076 -13.938 1.00 96.62 181 LEU A N 1
ATOM 1396 C CA . LEU A 1 181 ? 20.171 2.266 -14.525 1.00 96.62 181 LEU A CA 1
ATOM 1397 C C . LEU A 1 181 ? 21.175 3.382 -14.846 1.00 96.62 181 LEU A C 1
ATOM 1399 O O . LEU A 1 181 ? 20.919 4.212 -15.715 1.00 96.62 181 LEU A O 1
ATOM 1403 N N . THR A 1 182 ? 22.305 3.411 -14.141 1.00 97.19 182 THR A N 1
ATOM 1404 C CA . THR A 1 182 ? 23.408 4.327 -14.406 1.00 97.19 182 THR A CA 1
ATOM 1405 C C . THR A 1 182 ? 24.740 3.600 -14.333 1.00 97.19 182 THR A C 1
ATOM 1407 O O . THR A 1 182 ? 24.944 2.676 -13.551 1.00 97.19 182 THR A O 1
ATOM 1410 N N . HIS A 1 183 ? 25.683 4.063 -15.139 1.00 96.12 183 HIS A N 1
ATOM 1411 C CA . HIS A 1 183 ? 27.092 3.737 -15.010 1.00 96.12 183 HIS A CA 1
ATOM 1412 C C . HIS A 1 183 ? 27.868 5.017 -15.302 1.00 96.12 183 HIS A C 1
ATOM 1414 O O . HIS A 1 183 ? 27.442 5.803 -16.153 1.00 96.12 183 HIS A O 1
ATOM 1420 N N . ARG A 1 184 ? 28.983 5.224 -14.591 1.00 93.94 184 ARG A N 1
ATOM 1421 C CA . ARG A 1 184 ? 29.748 6.483 -14.573 1.00 93.94 184 ARG A CA 1
ATOM 1422 C C . ARG A 1 184 ? 29.977 7.066 -15.970 1.00 93.94 184 ARG A C 1
ATOM 1424 O O . ARG A 1 184 ? 29.740 8.249 -16.175 1.00 93.94 184 ARG A O 1
ATOM 1431 N N . ASP A 1 185 ? 30.372 6.213 -16.907 1.00 95.50 185 ASP A N 1
ATOM 1432 C CA . ASP A 1 185 ? 30.725 6.625 -18.270 1.00 95.50 185 ASP A CA 1
ATOM 1433 C C . ASP A 1 185 ? 29.550 6.611 -19.265 1.00 95.50 185 ASP A C 1
ATOM 1435 O O . ASP A 1 185 ? 29.701 7.088 -20.385 1.00 95.50 185 ASP A O 1
ATOM 1439 N N . TYR A 1 186 ? 28.381 6.076 -18.886 1.00 93.50 186 TYR A N 1
ATOM 1440 C CA . TYR A 1 186 ? 27.273 5.833 -19.826 1.00 93.50 186 TYR A CA 1
ATOM 1441 C C . TYR A 1 186 ? 26.062 6.741 -19.611 1.00 93.50 186 TYR A C 1
ATOM 1443 O O . TYR A 1 186 ? 25.386 7.077 -20.580 1.00 93.50 186 TYR A O 1
ATOM 1451 N N . ALA A 1 187 ? 25.742 7.126 -18.370 1.00 93.12 187 ALA A N 1
ATOM 1452 C CA . ALA A 1 187 ? 24.505 7.857 -18.098 1.00 93.12 187 ALA A CA 1
ATOM 1453 C C . ALA A 1 187 ? 24.640 8.866 -16.953 1.00 93.12 187 ALA A C 1
ATOM 1455 O O . ALA A 1 187 ? 24.977 8.512 -15.826 1.00 93.12 187 ALA A O 1
ATOM 1456 N N . GLN A 1 188 ? 24.279 10.120 -17.243 1.00 95.19 188 GLN A N 1
ATOM 1457 C CA . GLN A 1 188 ? 24.145 11.210 -16.264 1.00 95.19 188 GLN A CA 1
ATOM 1458 C C . GLN A 1 188 ? 22.689 11.447 -15.834 1.00 95.19 188 GLN A C 1
ATOM 1460 O O . GLN A 1 188 ? 22.424 12.245 -14.940 1.00 95.19 188 GLN A O 1
ATOM 1465 N N . SER A 1 189 ? 21.727 10.782 -16.479 1.00 96.25 189 SER A N 1
ATOM 1466 C CA . SER A 1 189 ? 20.307 10.919 -16.160 1.00 96.25 189 SER A CA 1
ATOM 1467 C C . SER A 1 189 ? 19.563 9.606 -16.381 1.00 96.25 189 SER A C 1
ATOM 1469 O O . SER A 1 189 ? 19.937 8.809 -17.238 1.00 96.25 189 SER A O 1
ATOM 1471 N N . VAL A 1 190 ? 18.493 9.410 -15.611 1.00 97.12 190 VAL A N 1
ATOM 1472 C CA . VAL A 1 190 ? 17.535 8.311 -15.764 1.00 97.12 190 VAL A CA 1
ATOM 1473 C C . VAL A 1 190 ? 16.169 8.932 -15.999 1.00 97.12 190 VAL A C 1
ATOM 1475 O O . VAL A 1 190 ? 15.778 9.863 -15.293 1.00 97.12 190 VAL A O 1
ATOM 1478 N N . ARG A 1 191 ? 15.429 8.424 -16.984 1.00 96.88 191 ARG A N 1
ATOM 1479 C CA . ARG A 1 191 ? 14.084 8.902 -17.300 1.00 96.88 191 ARG A CA 1
ATOM 1480 C C . ARG A 1 191 ? 13.102 7.742 -17.271 1.00 96.88 191 ARG A C 1
ATOM 1482 O O . ARG A 1 191 ? 13.272 6.767 -17.994 1.00 96.88 191 ARG A O 1
ATOM 1489 N N . LEU A 1 192 ? 12.061 7.880 -16.461 1.00 96.38 192 LEU A N 1
ATOM 1490 C CA . LEU A 1 192 ? 10.931 6.958 -16.424 1.00 96.38 192 LEU A CA 1
ATOM 1491 C C . LEU A 1 192 ? 9.795 7.580 -17.242 1.00 96.38 192 LEU A C 1
ATOM 1493 O O . LEU A 1 192 ? 9.431 8.730 -17.003 1.00 96.38 192 LEU A O 1
ATOM 1497 N N . ILE A 1 193 ? 9.264 6.856 -18.230 1.00 94.75 193 ILE A N 1
ATOM 1498 C CA . ILE A 1 193 ? 8.248 7.359 -19.171 1.00 94.75 193 ILE A CA 1
ATOM 1499 C C . ILE A 1 193 ? 7.109 6.342 -19.261 1.00 94.75 193 ILE A C 1
ATOM 1501 O O . ILE A 1 193 ? 7.363 5.141 -19.334 1.00 94.75 193 ILE A O 1
ATOM 1505 N N . THR A 1 194 ? 5.859 6.811 -19.293 1.00 90.69 194 THR A N 1
ATOM 1506 C CA . THR A 1 194 ? 4.706 5.957 -19.608 1.00 90.69 194 THR A CA 1
ATOM 1507 C C . THR A 1 194 ? 4.534 5.820 -21.121 1.00 90.69 194 THR A C 1
ATOM 1509 O O . THR A 1 194 ? 4.499 6.815 -21.841 1.00 90.69 194 THR A O 1
ATOM 1512 N N . GLY A 1 195 ? 4.413 4.583 -21.608 1.00 88.06 195 GLY A N 1
ATOM 1513 C CA . GLY A 1 195 ? 4.130 4.289 -23.018 1.00 88.06 195 GLY A CA 1
ATOM 1514 C C . GLY A 1 195 ? 2.638 4.260 -23.370 1.00 88.06 195 GLY A C 1
ATOM 1515 O O . GLY A 1 195 ? 2.301 4.051 -24.528 1.00 88.06 195 GLY A O 1
ATOM 1516 N N . HIS A 1 196 ? 1.744 4.422 -22.388 1.00 79.00 196 HIS A N 1
ATOM 1517 C CA . HIS A 1 196 ? 0.293 4.441 -22.590 1.00 79.00 196 HIS A CA 1
ATOM 1518 C C . HIS A 1 196 ? -0.310 5.740 -22.044 1.00 79.00 196 HIS A C 1
ATOM 1520 O O . HIS A 1 196 ? 0.037 6.193 -20.949 1.00 79.00 196 HIS A O 1
ATOM 1526 N N . LEU A 1 197 ? -1.215 6.330 -22.827 1.00 61.47 197 LEU A N 1
ATOM 1527 C CA . LEU A 1 197 ? -1.950 7.543 -22.479 1.00 61.47 197 LEU A CA 1
ATOM 1528 C C . LEU A 1 197 ? -3.180 7.222 -21.619 1.00 61.47 197 LEU A C 1
ATOM 1530 O O . LEU A 1 197 ? -3.695 6.102 -21.630 1.00 61.47 197 LEU A O 1
ATOM 1534 N N . LYS A 1 198 ? -3.649 8.243 -20.892 1.00 53.00 198 LYS A N 1
ATOM 1535 C CA . LYS A 1 198 ? -4.937 8.242 -20.189 1.00 53.00 198 LYS A CA 1
ATOM 1536 C C . LYS A 1 198 ? -6.025 7.923 -21.227 1.00 53.00 198 LYS A C 1
ATOM 1538 O O . LYS A 1 198 ? -6.184 8.685 -22.178 1.00 53.00 198 LYS A O 1
ATOM 1543 N N . THR A 1 199 ? -6.679 6.774 -21.085 1.00 46.47 199 THR A N 1
ATOM 1544 C CA . THR A 1 199 ? -7.925 6.456 -21.801 1.00 46.47 199 THR A CA 1
ATOM 1545 C C . THR A 1 199 ? -9.100 6.841 -20.928 1.00 46.47 199 THR A C 1
ATOM 1547 O O . THR A 1 199 ? -8.964 6.705 -19.688 1.00 46.47 199 THR A O 1
#

Secondary structure (DSSP, 8-state):
-HHHH--SHHHHHHHHHHHHT-HHHHHHHHTT-HHHHHHHHHHHHHSPP----EEEEEE-BSS-GGGS-HHHHHHHHH-SEEEE-TTS-HHHHTTS-TTSEEEE-SPPTTSPPPPHHHHHHHHHHHHHTT-EEEEEESB-SSSSS-HHHHHHHHHHTT--EEEE----HHHHHHHHTT--S--TTT-S------SS---

InterPro domains:
  IPR000878 Tetrapyrrole methylase [PF00590] (55-190)
  IPR003043 Uroporphiryn-III C-methyltransferase, conserved site [PS00839] (58-72)
  IPR003043 Uroporphiryn-III C-methyltransferase, conserved site [PS00840] (133-166)
  IPR006366 Uroporphyrin-III C-methyltransferase [TIGR01469] (53-197)
  IPR006366 Uroporphyrin-III C-methyltransferase [cd11642] (58-198)
  IPR014776 Tetrapyrrole methylase, subdomain 2 [G3DSA:3.30.950.10] (169-199)
  IPR014777 Tetrapyrrole methylase, subdomain 1 [G3DSA:3.40.1010.10] (46-168)
  IPR019478 Sirohaem synthase, dimerisation domain [PF10414] (1-45)
  IPR035996 Tetrapyrrole methylase superfamily [SSF53790] (52-198)
  IPR037115 Sirohaem synthase, dimerisation domain superfamily [G3DSA:1.10.8.210] (1-45)
  IPR050161 Siroheme/cobalamin biosynthesis enzyme [PTHR45790] (27-198)